Protein AF-A0A4Q5YCM5-F1 (afdb_monomer_lite)

Structure (mmCIF, N/CA/C/O backbone):
data_AF-A0A4Q5YCM5-F1
#
_entry.id   AF-A0A4Q5YCM5-F1
#
loop_
_atom_site.group_PDB
_atom_site.id
_atom_site.type_symbol
_atom_site.label_atom_id
_atom_site.label_alt_id
_atom_site.label_comp_id
_atom_site.label_asym_id
_atom_site.label_entity_id
_atom_site.label_seq_id
_atom_site.pdbx_PDB_ins_code
_atom_site.Cartn_x
_atom_site.Cartn_y
_atom_site.Cartn_z
_atom_site.occupancy
_atom_site.B_iso_or_equiv
_atom_site.auth_seq_id
_atom_site.auth_comp_id
_atom_site.auth_asym_id
_atom_site.auth_atom_id
_atom_site.pdbx_PDB_model_num
ATOM 1 N N . MET A 1 1 ? -23.511 7.209 14.014 1.00 58.34 1 MET A N 1
ATOM 2 C CA . MET A 1 1 ? -22.408 6.231 14.184 1.00 58.34 1 MET A CA 1
ATOM 3 C C . MET A 1 1 ? -21.127 7.040 14.381 1.00 58.34 1 MET A C 1
ATOM 5 O O . MET A 1 1 ? -20.974 8.017 13.663 1.00 58.34 1 MET A O 1
ATOM 9 N N . THR A 1 2 ? -20.280 6.754 15.375 1.00 83.75 2 THR A N 1
ATOM 10 C CA . THR A 1 2 ? -19.104 7.608 15.661 1.00 83.75 2 THR A CA 1
ATOM 11 C C . THR A 1 2 ? -18.030 7.469 14.567 1.00 83.75 2 THR A C 1
ATOM 13 O O . THR A 1 2 ? -17.896 6.371 14.018 1.00 83.75 2 THR A O 1
ATOM 16 N N . PRO A 1 3 ? -17.235 8.520 14.266 1.00 85.75 3 PRO A N 1
ATOM 17 C CA . PRO A 1 3 ? -16.145 8.454 13.280 1.00 85.75 3 PRO A CA 1
ATOM 18 C C . PRO A 1 3 ? -15.198 7.270 13.518 1.00 85.75 3 PRO A C 1
ATOM 20 O O . PRO A 1 3 ? -14.885 6.519 12.598 1.00 85.75 3 PRO A O 1
ATOM 23 N N . LYS A 1 4 ? -14.859 7.014 14.788 1.00 86.94 4 LYS A N 1
ATOM 24 C CA . LYS A 1 4 ? -14.053 5.866 15.226 1.00 86.94 4 LYS A CA 1
ATOM 25 C C . LYS A 1 4 ? -14.668 4.512 14.849 1.00 86.94 4 LYS A C 1
ATOM 27 O O . LYS A 1 4 ? -13.948 3.626 14.402 1.00 86.94 4 LYS A O 1
ATOM 32 N N . LYS A 1 5 ? -15.987 4.335 15.007 1.00 89.75 5 LYS A N 1
ATOM 33 C CA . LYS A 1 5 ? -16.675 3.076 14.667 1.00 89.75 5 LYS A CA 1
ATOM 34 C C . LYS A 1 5 ? -16.701 2.836 13.155 1.00 89.75 5 LYS A C 1
ATOM 36 O O . LYS A 1 5 ? -16.491 1.707 12.728 1.00 89.75 5 LYS A O 1
ATOM 41 N N . ILE A 1 6 ? -16.915 3.891 12.364 1.00 92.94 6 ILE A N 1
ATOM 42 C CA . ILE A 1 6 ? -16.885 3.820 10.894 1.00 92.94 6 ILE A CA 1
ATOM 43 C C . ILE A 1 6 ? -15.471 3.478 10.411 1.00 92.94 6 ILE A C 1
ATOM 45 O O . ILE A 1 6 ? -15.303 2.567 9.605 1.00 92.94 6 ILE A O 1
ATOM 49 N N . ALA A 1 7 ? -14.450 4.159 10.941 1.00 93.88 7 ALA A N 1
ATOM 50 C CA . ALA A 1 7 ? -13.058 3.869 10.615 1.00 93.88 7 ALA A CA 1
ATOM 51 C C . ALA A 1 7 ? -12.686 2.423 10.973 1.00 93.88 7 ALA A C 1
ATOM 53 O O . ALA A 1 7 ? -12.119 1.721 10.143 1.00 93.88 7 ALA A O 1
ATOM 54 N N . LEU A 1 8 ? -13.071 1.941 12.160 1.00 94.31 8 LEU A N 1
ATOM 55 C CA . LEU A 1 8 ? -12.803 0.563 12.576 1.00 94.31 8 LEU A CA 1
ATOM 56 C C . LEU A 1 8 ? -13.465 -0.464 11.645 1.00 94.31 8 LEU A C 1
ATOM 58 O O . LEU A 1 8 ? -12.825 -1.448 11.287 1.00 94.31 8 LEU A O 1
ATOM 62 N N . GLN A 1 9 ? -14.710 -0.223 11.221 1.00 96.44 9 GLN A N 1
ATOM 63 C CA . GLN A 1 9 ? -15.395 -1.087 10.257 1.00 96.44 9 GLN A CA 1
ATOM 64 C C . GLN A 1 9 ? -14.655 -1.129 8.911 1.00 96.44 9 GLN A C 1
ATOM 66 O O . GLN A 1 9 ? -14.426 -2.208 8.374 1.00 96.44 9 GLN A O 1
ATOM 71 N N . LEU A 1 10 ? -14.239 0.026 8.386 1.00 97.38 10 LEU A N 1
ATOM 72 C CA . LEU A 1 10 ? -13.498 0.100 7.124 1.00 97.38 10 LEU A CA 1
ATOM 73 C C . LEU A 1 10 ? -12.149 -0.627 7.196 1.00 97.38 10 LEU A C 1
ATOM 75 O O . LEU A 1 10 ? -11.758 -1.288 6.236 1.00 97.38 10 LEU A O 1
ATOM 79 N N . VAL A 1 11 ? -11.442 -0.527 8.325 1.00 97.00 11 VAL A N 1
ATOM 80 C CA . VAL A 1 11 ? -10.182 -1.256 8.528 1.00 97.00 11 VAL A CA 1
ATOM 81 C C . VAL A 1 11 ? -10.421 -2.764 8.617 1.00 97.00 11 VAL A C 1
ATOM 83 O O . VAL A 1 11 ? -9.678 -3.526 8.008 1.00 97.00 11 VAL A O 1
ATOM 86 N N . ASP A 1 12 ? -11.468 -3.204 9.317 1.00 96.75 12 ASP A N 1
ATOM 87 C CA . ASP A 1 12 ? -11.846 -4.622 9.401 1.00 96.75 12 ASP A CA 1
ATOM 88 C C . ASP A 1 12 ? -12.182 -5.203 8.015 1.00 96.75 12 ASP A C 1
ATOM 90 O O . ASP A 1 12 ? -11.702 -6.271 7.637 1.00 96.75 12 ASP A O 1
ATOM 94 N N . GLU A 1 13 ? -12.938 -4.460 7.205 1.00 97.50 13 GLU A N 1
ATOM 95 C CA . GLU A 1 13 ? -13.219 -4.819 5.813 1.00 97.50 13 GLU A CA 1
ATOM 96 C C . GLU A 1 13 ? -11.952 -4.822 4.943 1.00 97.50 13 GLU A C 1
ATOM 98 O O . GLU A 1 13 ? -11.801 -5.694 4.088 1.00 97.50 13 GLU A O 1
ATOM 103 N N . SER A 1 14 ? -11.021 -3.887 5.162 1.00 97.88 14 SER A N 1
ATOM 104 C CA . SER A 1 14 ? -9.719 -3.879 4.484 1.00 97.88 14 SER A CA 1
ATOM 105 C C . SER A 1 14 ? -8.901 -5.128 4.814 1.00 97.88 14 SER A C 1
ATOM 107 O O . SER A 1 14 ? -8.318 -5.726 3.914 1.00 97.88 14 SER A O 1
ATOM 109 N N . LEU A 1 15 ? -8.848 -5.538 6.084 1.00 97.81 15 LEU A N 1
ATOM 110 C CA . LEU A 1 15 ? -8.124 -6.741 6.507 1.00 97.81 15 LEU A CA 1
ATOM 111 C C . LEU A 1 15 ? -8.739 -8.004 5.89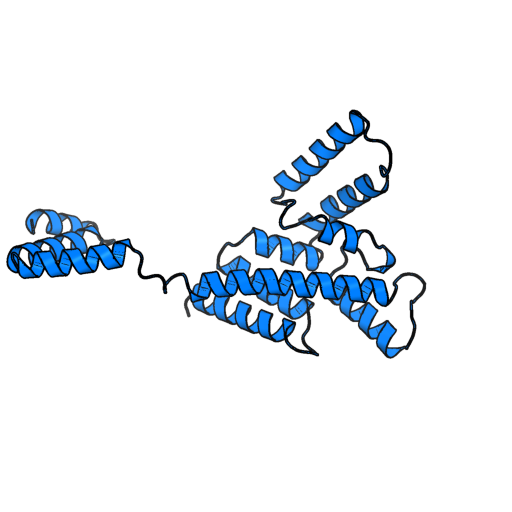5 1.00 97.81 15 LEU A C 1
ATOM 113 O O . LEU A 1 15 ? -8.008 -8.830 5.355 1.00 97.81 15 LEU A O 1
ATOM 117 N N . LYS A 1 16 ? -10.073 -8.104 5.860 1.00 97.44 16 LYS A N 1
ATOM 118 C CA . LYS A 1 16 ? -10.784 -9.221 5.211 1.00 97.44 16 LYS A CA 1
ATOM 119 C C . LYS A 1 16 ? -10.452 -9.363 3.726 1.00 97.44 16 LYS A C 1
ATOM 121 O O . LYS A 1 16 ? -10.278 -10.478 3.241 1.00 97.44 16 LYS A O 1
ATOM 126 N N . GLU A 1 17 ? -10.354 -8.251 3.002 1.00 96.50 17 GLU A N 1
ATOM 127 C CA . GLU A 1 17 ? -9.933 -8.253 1.593 1.00 96.50 17 GLU A CA 1
ATOM 128 C C . GLU A 1 17 ? -8.488 -8.750 1.445 1.00 96.50 17 GLU A C 1
ATOM 130 O O . GLU A 1 17 ? -8.193 -9.575 0.585 1.00 96.50 17 GLU A O 1
ATOM 135 N N . LEU A 1 18 ? -7.581 -8.307 2.317 1.00 96.38 18 LEU A N 1
ATOM 136 C CA . LEU A 1 18 ? -6.175 -8.716 2.269 1.00 96.38 18 LEU A CA 1
ATOM 137 C C . LEU A 1 18 ? -5.986 -10.189 2.665 1.00 96.38 18 LEU A C 1
ATOM 139 O O . LEU A 1 18 ? -5.136 -10.876 2.109 1.00 96.38 18 LEU A O 1
ATOM 143 N N . GLU A 1 19 ? -6.774 -10.712 3.593 1.00 95.00 19 GLU A N 1
ATOM 144 C CA . GLU A 1 19 ? -6.652 -12.099 4.062 1.00 95.00 19 GLU A CA 1
ATOM 145 C C . GLU A 1 19 ? -7.377 -13.096 3.149 1.00 95.00 19 GLU A C 1
ATOM 147 O O . GLU A 1 19 ? -7.061 -14.287 3.133 1.00 95.00 19 GLU A O 1
ATOM 152 N N . SER A 1 20 ? -8.309 -12.615 2.326 1.00 94.50 20 SER A N 1
ATOM 153 C CA . SER A 1 20 ? -9.003 -13.440 1.346 1.00 94.50 20 SER A CA 1
ATOM 154 C C . SER A 1 20 ? -8.085 -13.859 0.194 1.00 94.50 20 SER A C 1
ATOM 156 O O . SER A 1 20 ? -7.348 -13.059 -0.389 1.00 94.50 20 SER A O 1
ATOM 158 N N . ALA A 1 21 ? -8.195 -15.127 -0.214 1.00 87.94 21 ALA A N 1
ATOM 159 C CA . ALA A 1 21 ? -7.500 -15.661 -1.388 1.00 87.94 21 ALA A CA 1
ATOM 160 C C . ALA A 1 21 ? -7.944 -14.996 -2.706 1.00 87.94 21 ALA A C 1
ATOM 162 O O . ALA A 1 21 ? -7.197 -15.010 -3.681 1.00 87.94 21 ALA A O 1
ATOM 163 N N . LYS A 1 22 ? -9.159 -14.432 -2.739 1.00 88.44 22 LYS A N 1
ATOM 164 C CA . LYS A 1 22 ? -9.736 -13.730 -3.900 1.00 88.44 22 LYS A CA 1
ATOM 165 C C . LYS A 1 22 ? -10.004 -12.248 -3.627 1.00 88.44 22 LYS A C 1
ATOM 167 O O . LYS A 1 22 ? -10.684 -11.610 -4.425 1.00 88.44 22 LYS A O 1
ATOM 172 N N . GLY A 1 23 ? -9.564 -11.727 -2.484 1.00 91.44 23 GLY A N 1
ATOM 173 C CA . GLY A 1 23 ? -9.791 -10.327 -2.152 1.00 91.44 23 GLY A CA 1
ATOM 174 C C . GLY A 1 23 ? -8.896 -9.408 -2.975 1.00 91.44 23 GLY A C 1
ATOM 175 O O . GLY A 1 23 ? -7.827 -9.813 -3.439 1.00 91.44 23 GLY A O 1
ATOM 176 N N . SER A 1 24 ? -9.365 -8.181 -3.187 1.00 96.06 24 SER A N 1
ATOM 177 C CA . SER A 1 24 ? -8.675 -7.200 -4.027 1.00 96.06 24 SER A CA 1
ATOM 178 C C . SER A 1 24 ? -7.780 -6.296 -3.186 1.00 96.06 24 SER A C 1
ATOM 180 O O . SER A 1 24 ? -8.235 -5.659 -2.229 1.00 96.06 24 SER A O 1
ATOM 182 N N . THR A 1 25 ? -6.516 -6.176 -3.590 1.00 97.19 25 THR A N 1
ATOM 183 C CA . THR A 1 25 ? -5.549 -5.262 -2.971 1.00 97.19 25 THR A CA 1
ATOM 184 C C . THR A 1 25 ? -5.976 -3.813 -3.188 1.00 97.19 25 THR A C 1
ATOM 186 O O . THR A 1 25 ? -5.900 -3.010 -2.258 1.00 97.19 25 THR A O 1
ATOM 189 N N . LEU A 1 26 ? -6.503 -3.480 -4.374 1.00 98.12 26 LEU A N 1
ATOM 190 C CA . LEU A 1 26 ? -7.098 -2.169 -4.647 1.00 98.12 26 LEU A CA 1
ATOM 191 C C . LEU A 1 26 ? -8.223 -1.840 -3.656 1.00 98.12 26 LEU A C 1
ATOM 193 O O . LEU A 1 26 ? -8.205 -0.781 -3.026 1.00 98.12 26 LEU A O 1
ATOM 197 N N . SER A 1 27 ? -9.190 -2.750 -3.515 1.00 98.00 27 SER A N 1
ATOM 198 C CA . SER A 1 27 ? -10.344 -2.581 -2.623 1.00 98.00 27 SER A CA 1
ATOM 199 C C . SER A 1 27 ? -9.903 -2.361 -1.173 1.00 98.00 27 SER A C 1
ATOM 201 O O . SER A 1 27 ? -10.388 -1.444 -0.506 1.00 98.00 27 SER A O 1
ATOM 203 N N . ALA A 1 28 ? -8.940 -3.153 -0.697 1.00 98.31 28 ALA A N 1
ATOM 204 C CA . ALA A 1 28 ? -8.359 -2.993 0.630 1.00 98.31 28 ALA A CA 1
ATOM 205 C C . ALA A 1 28 ? -7.713 -1.612 0.820 1.00 98.31 28 ALA A C 1
ATOM 207 O O . ALA A 1 28 ? -8.054 -0.888 1.754 1.00 98.31 28 ALA A O 1
ATOM 208 N N . ILE A 1 29 ? -6.837 -1.200 -0.102 1.00 98.50 29 ILE A N 1
ATOM 209 C CA . ILE A 1 29 ? -6.120 0.081 -0.023 1.00 98.50 29 ILE A CA 1
ATOM 210 C C . ILE A 1 29 ? -7.091 1.269 -0.043 1.00 98.50 29 ILE A C 1
ATOM 212 O O . ILE A 1 29 ? -6.914 2.218 0.719 1.00 98.50 29 ILE A O 1
ATOM 216 N N . GLN A 1 30 ? -8.160 1.217 -0.844 1.00 98.50 30 GLN A N 1
ATOM 217 C CA . GLN A 1 30 ? -9.195 2.258 -0.851 1.00 98.50 30 GLN A CA 1
ATOM 218 C C . GLN A 1 30 ? -9.932 2.358 0.492 1.00 98.50 30 GLN A C 1
ATOM 220 O O . GLN A 1 30 ? -10.200 3.463 0.972 1.00 98.50 30 GLN A O 1
ATOM 225 N N . LYS A 1 31 ? -10.263 1.221 1.116 1.00 98.50 31 LYS A N 1
ATOM 226 C CA . LYS A 1 31 ? -10.907 1.196 2.438 1.00 98.50 31 LYS A CA 1
ATOM 227 C C . LYS A 1 31 ? -9.969 1.717 3.528 1.00 98.50 31 LYS A C 1
ATOM 229 O O . LYS A 1 31 ? -10.387 2.560 4.323 1.00 98.50 31 LYS A O 1
ATOM 234 N N . LEU A 1 32 ? -8.702 1.297 3.512 1.00 98.38 32 LEU A N 1
ATOM 235 C CA . LEU A 1 32 ? -7.667 1.795 4.420 1.00 98.38 32 LEU A CA 1
ATOM 236 C C . LEU A 1 32 ? -7.475 3.310 4.280 1.00 98.38 32 LEU A C 1
ATOM 238 O O . LEU A 1 32 ? -7.461 4.014 5.287 1.00 98.38 32 LEU A O 1
ATOM 242 N N . GLN A 1 33 ? -7.406 3.831 3.051 1.00 98.19 33 GLN A N 1
ATOM 243 C CA . GLN A 1 33 ? -7.274 5.268 2.799 1.00 98.19 33 GLN A CA 1
ATOM 244 C C . GLN A 1 33 ? -8.433 6.064 3.404 1.00 98.19 33 GLN A C 1
ATOM 246 O O . GLN A 1 33 ? -8.218 7.100 4.035 1.00 98.19 33 GLN A O 1
ATOM 251 N N . ARG A 1 34 ? -9.671 5.584 3.224 1.00 97.75 34 ARG A N 1
ATOM 252 C CA . ARG A 1 34 ? -10.866 6.219 3.797 1.00 97.75 34 ARG A CA 1
ATOM 253 C C . ARG A 1 34 ? -10.826 6.193 5.319 1.00 97.75 34 ARG A C 1
ATOM 255 O O . ARG A 1 34 ? -11.094 7.216 5.940 1.00 97.75 34 ARG A O 1
ATOM 262 N N . ALA A 1 35 ? -10.463 5.056 5.914 1.00 97.25 35 ALA A N 1
ATOM 263 C CA . ALA A 1 35 ? -10.334 4.938 7.360 1.00 97.25 35 ALA A CA 1
ATOM 264 C C . ALA A 1 35 ? -9.280 5.903 7.919 1.00 97.25 35 ALA A C 1
ATOM 266 O O . ALA A 1 35 ? -9.588 6.646 8.846 1.00 97.25 35 ALA A O 1
ATOM 267 N N . ALA A 1 36 ? -8.089 5.941 7.313 1.00 96.62 36 ALA A N 1
ATOM 268 C CA . ALA A 1 36 ? -7.005 6.855 7.668 1.00 96.62 36 ALA A CA 1
ATOM 269 C C . ALA A 1 36 ? -7.434 8.328 7.545 1.00 96.62 36 ALA A C 1
ATOM 271 O O . ALA A 1 36 ? -7.171 9.134 8.434 1.00 96.62 36 ALA A O 1
ATOM 272 N N . GLY A 1 37 ? -8.187 8.668 6.495 1.00 95.50 37 GLY A N 1
ATOM 273 C CA . GLY A 1 37 ? -8.746 10.007 6.312 1.00 95.50 37 GLY A CA 1
ATOM 274 C C . GLY A 1 37 ? -9.764 10.416 7.383 1.00 95.50 37 GLY A C 1
ATOM 275 O O . GLY A 1 37 ? -9.777 11.576 7.779 1.00 95.50 37 GLY A O 1
ATOM 276 N N . ILE A 1 38 ? -10.589 9.488 7.881 1.00 94.19 38 ILE A N 1
ATOM 277 C CA . ILE A 1 38 ? -11.593 9.773 8.927 1.00 94.19 38 ILE A CA 1
ATOM 278 C C . ILE A 1 38 ? -10.938 10.130 10.266 1.00 94.19 38 ILE A C 1
ATOM 280 O O . ILE A 1 38 ? -11.491 10.910 11.037 1.00 94.19 38 ILE A O 1
ATOM 284 N N . ILE A 1 39 ? -9.783 9.538 10.556 1.00 92.56 39 ILE A N 1
ATOM 285 C CA . ILE A 1 39 ? -9.105 9.654 11.855 1.00 92.56 39 ILE A CA 1
ATOM 286 C C . ILE A 1 39 ? -7.930 10.641 11.832 1.00 92.56 39 ILE A C 1
ATOM 288 O O . ILE A 1 39 ? -7.321 10.861 12.873 1.00 92.56 39 ILE A O 1
ATOM 292 N N . GLY A 1 40 ? -7.607 11.207 10.664 1.00 92.62 40 GLY A N 1
ATOM 293 C CA . GLY A 1 40 ? -6.496 12.146 10.493 1.00 92.62 40 GLY A CA 1
ATOM 294 C C . GLY A 1 40 ? -5.106 11.499 10.477 1.00 92.62 40 GLY A C 1
ATOM 295 O O . GLY A 1 40 ? -4.139 12.140 10.871 1.00 92.62 40 GLY A O 1
ATOM 296 N N . ASP A 1 41 ? -4.988 10.238 10.051 1.00 93.62 41 ASP A N 1
ATOM 297 C CA . ASP A 1 41 ? -3.692 9.564 9.890 1.00 93.62 41 ASP A CA 1
ATOM 298 C C . ASP A 1 41 ? -3.138 9.830 8.482 1.00 93.62 41 ASP A C 1
ATOM 300 O O . ASP A 1 41 ? -3.371 9.068 7.535 1.00 93.62 41 ASP A O 1
ATOM 304 N N . ASP A 1 42 ? -2.457 10.968 8.332 1.00 95.12 42 ASP A N 1
ATOM 305 C CA . ASP A 1 42 ? -1.971 11.431 7.030 1.00 95.12 42 ASP A CA 1
ATOM 306 C C . ASP A 1 42 ? -0.903 10.507 6.432 1.00 95.12 42 ASP A C 1
ATOM 308 O O . ASP A 1 42 ? -0.925 10.279 5.225 1.00 95.12 42 ASP A O 1
ATOM 312 N N . ASP A 1 43 ? -0.044 9.884 7.243 1.00 96.06 43 ASP A N 1
ATOM 313 C CA . ASP A 1 43 ? 0.967 8.937 6.755 1.00 96.06 43 ASP A CA 1
ATOM 314 C C . ASP A 1 43 ? 0.316 7.740 6.040 1.00 96.06 43 ASP A C 1
ATOM 316 O O . ASP A 1 43 ? 0.612 7.418 4.886 1.00 96.06 43 ASP A O 1
ATOM 320 N N . LYS A 1 44 ? -0.659 7.080 6.678 1.00 97.19 44 LYS A N 1
ATOM 321 C CA . LYS A 1 44 ? -1.349 5.941 6.043 1.00 97.19 44 LYS A CA 1
ATOM 322 C C . LYS A 1 44 ? -2.146 6.380 4.821 1.00 97.19 44 LYS A C 1
ATOM 324 O O . LYS A 1 44 ? -2.199 5.657 3.821 1.00 97.19 44 LYS A O 1
ATOM 329 N N . LYS A 1 45 ? -2.751 7.568 4.878 1.00 97.81 45 LYS A N 1
ATOM 330 C CA . LYS A 1 45 ? -3.516 8.145 3.770 1.00 97.81 45 LYS A CA 1
ATOM 331 C C . LYS A 1 45 ? -2.630 8.439 2.556 1.00 97.81 45 LYS A C 1
ATOM 333 O O . LYS A 1 45 ? -3.025 8.093 1.439 1.00 97.81 45 LYS A O 1
ATOM 338 N N . ILE A 1 46 ? -1.455 9.034 2.763 1.00 98.19 46 ILE A N 1
ATOM 339 C CA . ILE A 1 46 ? -0.476 9.342 1.713 1.00 98.19 46 ILE A CA 1
ATOM 340 C C . ILE A 1 46 ? 0.073 8.048 1.116 1.00 98.19 46 ILE A C 1
ATOM 342 O O . ILE A 1 46 ? 0.083 7.910 -0.108 1.00 98.19 46 ILE A O 1
ATOM 346 N N . TRP A 1 47 ? 0.449 7.064 1.943 1.00 98.31 47 TRP A N 1
ATOM 347 C CA . TRP A 1 47 ? 0.900 5.766 1.434 1.00 98.31 47 TRP A CA 1
ATOM 348 C C . TRP A 1 47 ? -0.146 5.122 0.514 1.00 98.31 47 TRP A C 1
ATOM 350 O O . TRP A 1 47 ? 0.175 4.696 -0.597 1.00 98.31 47 TRP A O 1
ATOM 360 N N . CYS A 1 48 ? -1.420 5.125 0.918 1.00 98.44 48 CYS A N 1
ATOM 361 C CA . CYS A 1 48 ? -2.493 4.613 0.067 1.00 98.44 48 CYS A CA 1
ATOM 362 C C . CYS A 1 48 ? -2.644 5.429 -1.228 1.00 98.44 48 CYS A C 1
ATOM 364 O O . CYS A 1 48 ? -2.818 4.849 -2.298 1.00 98.44 48 CYS A O 1
ATOM 366 N N . ALA A 1 49 ? -2.539 6.760 -1.159 1.00 98.25 49 ALA A N 1
ATOM 367 C CA . ALA A 1 49 ? -2.613 7.631 -2.334 1.00 98.25 49 ALA A CA 1
ATOM 368 C C . ALA A 1 49 ? -1.500 7.328 -3.355 1.00 98.25 49 ALA A C 1
ATOM 370 O O . ALA A 1 49 ? -1.755 7.317 -4.561 1.00 98.25 49 ALA A O 1
ATOM 371 N N . ILE A 1 50 ? -0.289 6.998 -2.890 1.00 98.19 50 ILE A N 1
ATOM 372 C CA . ILE A 1 50 ? 0.824 6.561 -3.748 1.00 98.19 50 ILE A CA 1
ATOM 373 C C . ILE A 1 50 ? 0.453 5.287 -4.513 1.00 98.19 50 ILE A C 1
ATOM 375 O O . ILE A 1 50 ? 0.617 5.244 -5.735 1.00 98.19 50 ILE A O 1
ATOM 379 N N . GLN A 1 51 ? -0.090 4.272 -3.831 1.00 98.31 51 GLN A N 1
ATOM 380 C CA . GLN A 1 51 ? -0.496 3.012 -4.474 1.00 98.31 51 GLN A CA 1
ATOM 381 C C . GLN A 1 51 ? -1.683 3.186 -5.434 1.00 98.31 51 GLN A C 1
ATOM 383 O O . GLN A 1 51 ? -1.846 2.418 -6.383 1.00 98.31 51 GLN A O 1
ATOM 388 N N . LEU A 1 52 ? -2.493 4.226 -5.228 1.00 98.19 52 LEU A N 1
ATOM 389 C CA . LEU A 1 52 ? -3.590 4.614 -6.115 1.00 98.19 52 LEU A CA 1
ATOM 390 C C . LEU A 1 52 ? -3.147 5.537 -7.266 1.00 98.19 52 LEU A C 1
ATOM 392 O O . LEU A 1 52 ? -3.981 5.940 -8.077 1.00 98.19 52 LEU A O 1
ATOM 396 N N . ASN A 1 53 ? -1.843 5.801 -7.392 1.00 97.69 53 ASN A N 1
ATOM 397 C CA . ASN A 1 53 ? -1.231 6.656 -8.408 1.00 97.69 53 ASN A CA 1
ATOM 398 C C . ASN A 1 53 ? -1.699 8.120 -8.362 1.00 97.69 53 ASN A C 1
ATOM 400 O O . ASN A 1 53 ? -1.919 8.743 -9.401 1.00 97.69 53 ASN A O 1
ATOM 404 N N . ASP A 1 54 ? -1.808 8.690 -7.162 1.00 98.00 54 ASP A N 1
ATOM 405 C CA . ASP A 1 54 ? -2.003 10.130 -7.009 1.00 98.00 54 ASP A CA 1
ATOM 406 C C . ASP A 1 54 ? -0.774 10.894 -7.554 1.00 98.00 54 ASP A C 1
ATOM 408 O O . ASP A 1 54 ? 0.336 10.751 -7.019 1.00 98.00 54 ASP A O 1
ATOM 412 N N . PRO A 1 55 ? -0.936 11.719 -8.610 1.00 96.75 55 PRO A N 1
ATOM 413 C CA . PRO A 1 55 ? 0.171 12.429 -9.238 1.00 96.75 55 PRO A CA 1
ATOM 414 C C . PRO A 1 55 ? 0.907 13.399 -8.315 1.00 96.75 55 PRO A C 1
ATOM 416 O O . PRO A 1 55 ? 2.062 13.718 -8.617 1.00 96.75 55 PRO A O 1
ATOM 419 N N . LEU A 1 56 ? 0.268 13.870 -7.237 1.00 96.81 56 LEU A N 1
ATOM 420 C CA . LEU A 1 56 ? 0.895 14.737 -6.240 1.00 96.81 56 LEU A CA 1
ATOM 421 C C . LEU A 1 56 ? 2.126 14.060 -5.629 1.00 96.81 56 LEU A C 1
ATOM 423 O O . LEU A 1 56 ? 3.174 14.689 -5.492 1.00 96.81 56 LEU A O 1
ATOM 427 N N . TYR A 1 57 ? 2.026 12.760 -5.350 1.00 97.50 57 TYR A N 1
ATOM 428 C CA . TYR A 1 57 ? 3.094 11.982 -4.729 1.00 97.50 57 TYR A CA 1
ATOM 429 C C . TYR A 1 57 ? 3.893 11.174 -5.757 1.00 97.50 57 TYR A C 1
ATOM 431 O O . TYR A 1 57 ? 5.125 11.126 -5.698 1.00 97.50 57 TYR A O 1
ATOM 439 N N . THR A 1 58 ? 3.237 10.568 -6.754 1.00 96.94 58 THR A N 1
ATOM 440 C CA . THR A 1 58 ? 3.931 9.659 -7.679 1.00 96.94 58 THR A CA 1
ATOM 441 C C . THR A 1 58 ? 4.843 10.371 -8.668 1.00 96.94 58 THR A C 1
ATOM 443 O O . THR A 1 58 ? 5.862 9.798 -9.056 1.00 96.94 58 THR A O 1
ATOM 446 N N . LYS A 1 59 ? 4.555 11.615 -9.083 1.00 96.06 59 LYS A N 1
ATOM 447 C CA . LYS A 1 59 ? 5.452 12.359 -9.990 1.00 96.06 59 LYS A CA 1
ATOM 448 C C . LYS A 1 59 ? 6.810 12.657 -9.327 1.00 96.06 59 LYS A C 1
ATOM 450 O O . LYS A 1 59 ? 7.830 12.292 -9.927 1.00 96.06 59 LYS A O 1
ATOM 455 N N . PRO A 1 60 ? 6.871 13.248 -8.115 1.00 96.38 60 PRO A N 1
ATOM 456 C CA . PRO A 1 60 ? 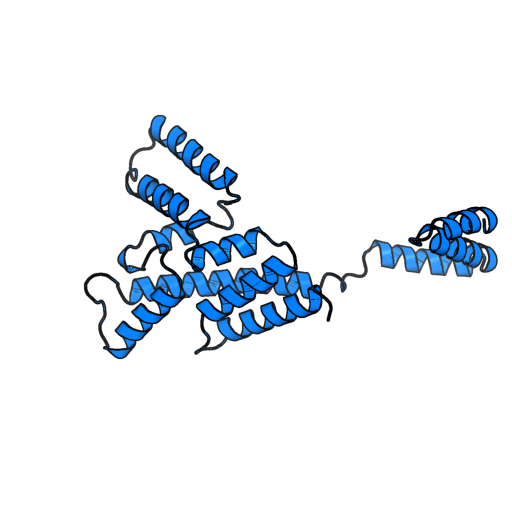8.126 13.413 -7.379 1.00 96.38 60 PRO A CA 1
ATOM 457 C C . PRO A 1 60 ? 8.858 12.094 -7.128 1.00 96.38 60 PRO A C 1
ATOM 459 O O . PRO A 1 60 ? 10.062 12.015 -7.375 1.00 96.38 60 PRO A O 1
ATOM 462 N N . LEU A 1 61 ? 8.140 11.040 -6.730 1.00 96.75 61 LEU A N 1
ATOM 463 C CA . LEU A 1 61 ? 8.729 9.724 -6.466 1.00 96.75 61 LEU A CA 1
ATOM 464 C C . LEU A 1 61 ? 9.313 9.067 -7.723 1.00 96.75 61 LEU A C 1
ATOM 466 O O . LEU A 1 61 ? 10.418 8.531 -7.677 1.00 96.75 61 LEU A O 1
ATOM 470 N N . LYS A 1 62 ? 8.640 9.166 -8.877 1.00 95.62 62 LYS A N 1
ATOM 471 C CA . LYS A 1 62 ? 9.181 8.714 -10.173 1.00 95.62 62 LYS A CA 1
ATOM 472 C C . LYS A 1 62 ? 10.459 9.469 -10.536 1.00 95.62 62 LYS A C 1
ATOM 474 O O . LYS A 1 62 ? 11.404 8.863 -11.035 1.00 95.62 62 LYS A O 1
ATOM 479 N N . ARG A 1 63 ? 10.504 10.786 -10.302 1.00 94.56 63 ARG A N 1
ATOM 480 C CA . ARG A 1 6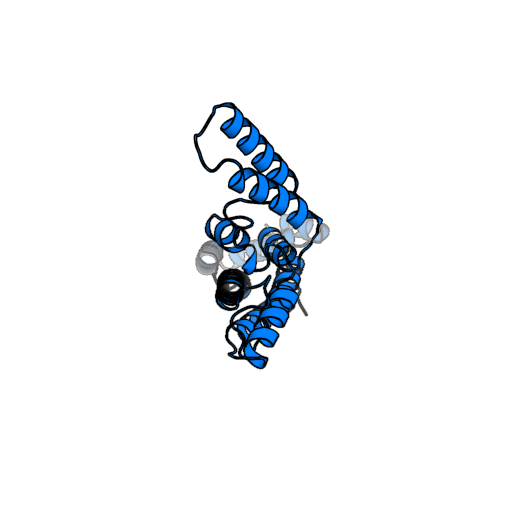3 ? 11.707 11.598 -10.549 1.00 94.56 63 ARG A CA 1
ATOM 481 C C . ARG A 1 63 ? 12.849 11.184 -9.624 1.00 94.56 63 ARG A C 1
ATOM 483 O O . ARG A 1 63 ? 13.972 11.035 -10.095 1.00 94.56 63 ARG A O 1
ATOM 490 N N . PHE A 1 64 ? 12.550 10.969 -8.347 1.00 94.94 64 PHE A N 1
ATOM 491 C CA . PHE A 1 64 ? 13.517 10.517 -7.355 1.00 94.94 64 PHE A CA 1
ATOM 492 C C . PHE A 1 64 ? 14.087 9.138 -7.699 1.00 94.94 64 PHE A C 1
ATOM 494 O O . PHE A 1 64 ? 15.299 8.971 -7.763 1.00 94.94 64 PHE A O 1
ATOM 501 N N . LEU A 1 65 ? 13.226 8.177 -8.031 1.00 93.88 65 LEU A N 1
ATOM 502 C CA . LEU A 1 65 ? 13.644 6.839 -8.438 1.00 93.88 65 LEU A CA 1
ATOM 503 C C . LEU A 1 65 ? 14.526 6.871 -9.695 1.00 93.88 65 LEU A C 1
ATOM 505 O O . LEU A 1 65 ? 15.571 6.232 -9.730 1.00 93.88 65 LEU A O 1
ATOM 509 N N . LYS A 1 66 ? 14.163 7.675 -10.703 1.00 92.69 66 LYS A N 1
ATOM 510 C CA . LYS A 1 66 ? 15.000 7.882 -11.898 1.00 92.69 66 LYS A CA 1
ATOM 511 C C . LYS A 1 66 ? 16.367 8.477 -11.565 1.00 92.69 66 LYS A C 1
ATOM 513 O O . LYS A 1 66 ? 17.347 8.109 -12.203 1.00 92.69 66 LYS A O 1
ATOM 518 N N . PHE A 1 67 ? 16.437 9.403 -10.609 1.00 91.81 67 PHE A N 1
ATOM 519 C CA . PHE A 1 67 ? 17.707 9.954 -10.135 1.00 91.81 67 PHE A CA 1
ATOM 520 C C . PHE A 1 67 ? 18.580 8.864 -9.496 1.00 91.81 67 PHE A C 1
ATOM 522 O O . PHE A 1 67 ? 19.753 8.760 -9.851 1.00 91.81 67 PHE A O 1
ATOM 529 N N . LEU A 1 68 ? 17.997 8.021 -8.635 1.00 89.94 68 LEU A N 1
ATOM 530 C CA . LEU A 1 68 ? 18.704 6.915 -7.980 1.00 89.94 68 LEU A CA 1
ATOM 531 C C . LEU A 1 68 ? 19.229 5.883 -8.986 1.00 89.94 68 LEU A C 1
ATOM 533 O O . LEU A 1 68 ? 20.386 5.489 -8.904 1.00 89.94 68 LEU A O 1
ATOM 537 N N . LEU A 1 69 ? 18.411 5.491 -9.967 1.00 88.06 69 LEU A N 1
ATOM 538 C CA . LEU A 1 69 ? 18.802 4.509 -10.986 1.00 88.06 69 LEU A CA 1
ATOM 539 C C . LEU A 1 69 ? 19.930 5.007 -11.903 1.00 88.06 69 LEU A C 1
ATOM 541 O O . LEU A 1 69 ? 20.719 4.206 -12.391 1.00 88.06 69 LEU A O 1
ATOM 545 N N . LYS A 1 70 ? 20.024 6.321 -12.137 1.00 86.00 70 LYS A N 1
ATOM 546 C CA . LYS A 1 70 ? 21.066 6.920 -12.986 1.00 86.00 70 LYS A CA 1
ATOM 547 C C . LYS A 1 70 ? 22.441 7.018 -12.318 1.00 86.00 70 LYS A C 1
ATOM 549 O O . LYS A 1 70 ? 23.426 7.148 -13.033 1.00 86.00 70 LYS A O 1
ATOM 554 N N . HIS A 1 71 ? 22.513 6.970 -10.989 1.00 78.25 71 HIS A N 1
ATOM 555 C CA . HIS A 1 71 ? 23.735 7.230 -10.217 1.00 78.25 71 HIS A CA 1
ATOM 556 C C . HIS A 1 71 ? 24.157 6.015 -9.375 1.00 78.25 71 HIS A C 1
ATOM 558 O O . HIS A 1 71 ? 24.487 6.147 -8.198 1.00 78.25 71 HIS A O 1
ATOM 564 N N . ALA A 1 72 ? 24.126 4.817 -9.968 1.00 65.56 72 ALA A N 1
ATOM 565 C CA . ALA A 1 72 ? 24.442 3.567 -9.271 1.00 65.56 72 ALA A CA 1
ATOM 566 C C . ALA A 1 72 ? 25.924 3.437 -8.825 1.00 65.56 72 ALA A C 1
ATOM 568 O O . ALA A 1 72 ? 26.205 2.631 -7.943 1.00 65.56 72 ALA A O 1
ATOM 569 N N . GLU A 1 73 ? 26.850 4.251 -9.357 1.00 64.88 73 GLU A N 1
ATOM 570 C CA . GLU A 1 73 ? 28.277 4.344 -8.972 1.00 64.88 73 GLU A CA 1
ATOM 571 C C . GLU A 1 73 ? 28.845 5.758 -9.272 1.00 64.88 73 GLU A C 1
ATOM 573 O O . GLU A 1 73 ? 28.331 6.414 -10.180 1.00 64.88 73 GLU A O 1
ATOM 578 N N . PRO A 1 74 ? 29.970 6.210 -8.667 1.00 57.97 74 PRO A N 1
ATOM 579 C CA . PRO A 1 74 ? 30.305 6.297 -7.247 1.00 57.97 74 PRO A CA 1
ATOM 580 C C . PRO A 1 74 ? 29.786 7.609 -6.607 1.00 57.97 74 PRO A C 1
ATOM 582 O O . PRO A 1 74 ? 29.468 8.590 -7.275 1.00 57.97 74 PRO A O 1
ATOM 585 N N . ILE A 1 75 ? 29.724 7.630 -5.272 1.00 66.12 75 ILE A N 1
ATOM 586 C CA . ILE A 1 75 ? 29.156 8.709 -4.445 1.00 66.12 75 ILE A CA 1
ATOM 587 C C . ILE A 1 75 ? 30.030 9.978 -4.513 1.00 66.12 75 ILE A C 1
ATOM 589 O O . ILE A 1 75 ? 30.899 10.193 -3.665 1.00 66.12 75 ILE A O 1
ATOM 593 N N . THR A 1 76 ? 29.790 10.839 -5.499 1.00 75.38 76 THR A N 1
ATOM 594 C CA . THR A 1 76 ? 30.382 12.183 -5.558 1.00 75.38 76 THR A CA 1
ATOM 595 C C . THR A 1 76 ? 29.742 13.115 -4.524 1.00 75.38 76 THR A C 1
ATOM 597 O O . THR A 1 76 ? 28.657 12.857 -3.988 1.00 75.38 76 THR A O 1
ATOM 600 N N . THR A 1 77 ? 30.416 14.220 -4.211 1.00 75.19 77 THR A N 1
ATOM 601 C CA . THR A 1 77 ? 29.865 15.283 -3.356 1.00 75.19 77 THR A CA 1
ATOM 602 C C . THR A 1 77 ? 28.580 15.855 -3.962 1.00 75.19 77 THR A C 1
ATOM 604 O O . THR A 1 77 ? 27.586 15.996 -3.249 1.00 75.19 77 THR A O 1
ATOM 607 N N . ASP A 1 78 ? 28.564 16.046 -5.284 1.00 80.19 78 ASP A N 1
ATOM 608 C CA . ASP A 1 78 ? 27.413 16.530 -6.054 1.00 80.19 78 ASP A CA 1
ATOM 609 C C . ASP A 1 78 ? 26.204 15.594 -5.921 1.00 80.19 78 ASP A C 1
ATOM 611 O O . ASP A 1 78 ? 25.089 16.044 -5.655 1.00 80.19 78 ASP A O 1
ATOM 615 N N . PHE A 1 79 ? 26.426 14.275 -5.979 1.00 84.38 79 PHE A N 1
ATOM 616 C CA . PHE A 1 79 ? 25.367 13.289 -5.758 1.00 84.38 79 PHE A CA 1
ATOM 617 C C . PHE A 1 79 ? 24.739 13.424 -4.365 1.00 84.38 79 PHE A C 1
ATOM 619 O O . PHE A 1 79 ? 23.514 13.385 -4.224 1.00 84.38 79 PHE A O 1
ATOM 626 N N . LYS A 1 80 ? 25.553 13.610 -3.315 1.00 84.75 80 LYS A N 1
ATOM 627 C CA . LYS A 1 80 ? 25.040 13.780 -1.944 1.00 84.75 80 LYS A CA 1
ATOM 628 C C . LYS A 1 80 ? 24.200 15.051 -1.807 1.00 84.75 80 LYS A C 1
ATOM 630 O O . LYS A 1 80 ? 23.214 15.045 -1.067 1.00 84.75 80 LYS A O 1
ATOM 635 N N . GLU A 1 81 ? 24.578 16.132 -2.483 1.00 86.75 81 GLU A N 1
ATOM 636 C CA . GLU A 1 81 ? 23.808 17.376 -2.476 1.00 86.75 81 GLU A CA 1
ATOM 637 C C . GLU A 1 81 ? 22.482 17.239 -3.224 1.00 86.75 81 GLU A C 1
ATOM 639 O O . GLU A 1 81 ? 21.437 17.623 -2.689 1.00 86.75 81 GLU A O 1
ATOM 644 N N . GLU A 1 82 ? 22.485 16.640 -4.414 1.00 87.81 82 GLU A N 1
ATOM 645 C CA . GLU A 1 82 ? 21.255 16.390 -5.170 1.00 87.81 82 GLU A CA 1
ATOM 646 C C . GLU A 1 82 ? 20.316 15.425 -4.442 1.00 87.81 82 GLU A C 1
ATOM 648 O O . GLU A 1 82 ? 19.108 15.671 -4.375 1.00 87.81 82 GLU A O 1
ATOM 653 N N . LEU A 1 83 ? 20.857 14.386 -3.799 1.00 89.56 83 LEU A N 1
ATOM 654 C CA . LEU A 1 83 ? 20.088 13.470 -2.960 1.00 89.56 83 LEU A CA 1
ATOM 655 C C . LEU A 1 83 ? 19.379 14.220 -1.824 1.00 89.56 83 LEU A C 1
ATOM 657 O O . LEU A 1 83 ? 18.188 14.003 -1.588 1.00 89.56 83 LEU A O 1
ATOM 661 N N . LYS A 1 84 ? 20.081 15.133 -1.137 1.00 90.81 84 LYS A N 1
ATOM 662 C CA . LYS A 1 84 ? 19.486 15.980 -0.089 1.00 90.81 84 LYS A CA 1
ATOM 663 C C . LYS A 1 84 ? 18.384 16.878 -0.646 1.00 90.81 84 LYS A C 1
ATOM 665 O O . LYS A 1 84 ? 17.336 16.992 -0.014 1.00 90.81 84 LYS A O 1
ATOM 670 N N . ARG A 1 85 ? 18.585 17.485 -1.821 1.00 91.75 85 ARG A N 1
ATOM 671 C CA . ARG A 1 85 ? 17.563 18.316 -2.484 1.00 91.75 85 ARG A CA 1
ATOM 672 C C . ARG A 1 85 ? 16.313 17.502 -2.804 1.00 91.75 85 ARG A C 1
ATOM 674 O O . ARG A 1 85 ? 15.212 17.937 -2.485 1.00 91.75 85 ARG A O 1
ATOM 681 N N . HIS A 1 86 ? 16.478 16.305 -3.361 1.00 92.06 86 HIS A N 1
ATOM 682 C CA . HIS A 1 86 ? 15.364 15.401 -3.624 1.00 92.06 86 HIS A CA 1
ATOM 683 C C . HIS A 1 86 ? 14.617 15.015 -2.345 1.00 92.06 86 HIS A C 1
ATOM 685 O O . HIS A 1 86 ? 13.399 15.162 -2.302 1.00 92.06 86 HIS A O 1
ATOM 691 N N . LYS A 1 87 ? 15.324 14.589 -1.290 1.00 93.06 87 LYS A N 1
ATOM 692 C CA . LYS A 1 87 ? 14.698 14.250 -0.001 1.00 93.06 87 LYS A CA 1
ATOM 693 C C . LYS A 1 87 ? 13.956 15.442 0.613 1.00 93.06 87 LYS A C 1
ATOM 695 O O . LYS A 1 87 ? 12.861 15.259 1.131 1.00 93.06 87 LYS A O 1
ATOM 700 N N . LYS A 1 88 ? 14.500 16.660 0.501 1.00 94.25 88 LYS A N 1
ATOM 701 C CA . LYS A 1 88 ? 13.833 17.883 0.971 1.00 94.25 88 LYS A CA 1
ATOM 702 C C . LYS A 1 88 ? 12.517 18.138 0.229 1.00 94.25 88 LYS A C 1
ATOM 704 O O . LYS A 1 88 ? 11.499 18.331 0.879 1.00 94.25 88 LYS A O 1
ATOM 709 N N . LEU A 1 89 ? 12.523 18.065 -1.105 1.00 94.00 89 LEU A N 1
ATOM 710 C CA . LEU A 1 89 ? 11.316 18.246 -1.925 1.00 94.00 89 LEU A CA 1
ATOM 711 C C . LEU A 1 89 ? 10.234 17.202 -1.614 1.00 94.00 89 LEU A C 1
ATOM 713 O O . LEU A 1 89 ? 9.050 17.518 -1.637 1.00 94.00 89 LEU A O 1
ATOM 717 N N . LEU A 1 90 ? 10.631 15.957 -1.330 1.00 95.69 90 LEU A N 1
ATOM 718 C CA . LEU A 1 90 ? 9.699 14.913 -0.898 1.00 95.69 90 LEU A CA 1
ATOM 719 C C . LEU A 1 90 ? 9.127 15.226 0.498 1.00 95.69 90 LEU A C 1
ATOM 721 O O . LEU A 1 90 ? 7.922 15.107 0.703 1.00 95.69 90 LEU A O 1
ATOM 725 N N . GLY A 1 91 ? 9.960 15.690 1.432 1.00 95.06 91 GLY A N 1
ATOM 726 C CA . GLY A 1 91 ? 9.518 16.102 2.767 1.00 95.06 91 GLY A CA 1
ATOM 727 C C . GLY A 1 91 ? 8.544 17.287 2.757 1.00 95.06 91 GLY A C 1
ATOM 728 O O . GLY A 1 91 ? 7.589 17.292 3.527 1.00 95.06 91 GLY A O 1
ATOM 729 N N . GLU A 1 92 ? 8.723 18.253 1.850 1.00 95.25 92 GLU A N 1
ATOM 730 C CA . GLU A 1 92 ? 7.831 19.419 1.694 1.00 95.25 92 GLU A CA 1
ATOM 731 C C . GLU A 1 92 ? 6.389 19.039 1.314 1.00 95.25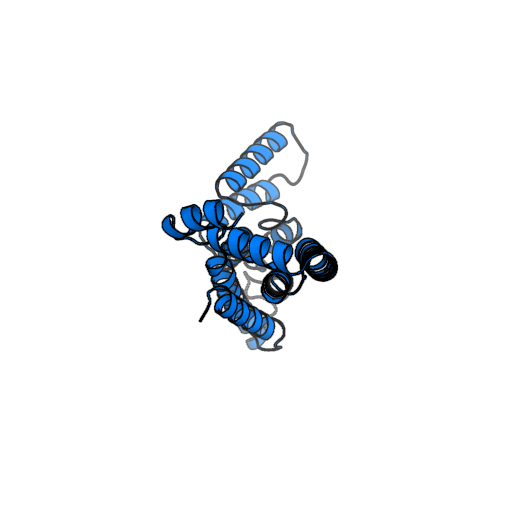 92 GLU A C 1
ATOM 733 O O . GLU A 1 92 ? 5.459 19.780 1.622 1.00 95.25 92 GLU A O 1
ATOM 738 N N . ILE A 1 93 ? 6.189 17.872 0.693 1.00 95.06 93 ILE A N 1
ATOM 739 C CA . ILE A 1 93 ? 4.863 17.332 0.351 1.00 95.06 93 ILE A CA 1
ATOM 740 C C . ILE A 1 93 ? 4.387 16.243 1.326 1.00 95.06 93 ILE A C 1
ATOM 742 O O . ILE A 1 93 ? 3.444 15.516 1.022 1.00 95.06 93 ILE A O 1
ATOM 746 N N . GLY A 1 94 ? 5.035 16.111 2.487 1.00 94.25 94 GLY A N 1
ATOM 747 C CA . GLY A 1 94 ? 4.652 15.164 3.539 1.00 94.25 94 GLY A CA 1
ATOM 748 C C . GLY A 1 94 ? 5.139 13.729 3.321 1.00 94.25 94 GLY A C 1
ATOM 749 O O . GLY A 1 94 ? 4.668 12.812 3.991 1.00 94.25 94 GLY A O 1
ATOM 750 N N . LEU A 1 95 ? 6.073 13.487 2.393 1.00 95.31 95 LEU A N 1
ATOM 751 C CA . LEU A 1 95 ? 6.629 12.148 2.199 1.00 95.31 95 LEU A CA 1
ATOM 752 C C . LEU A 1 95 ? 7.733 11.847 3.218 1.00 95.31 95 LEU A C 1
ATOM 754 O O . LEU A 1 95 ? 8.574 12.687 3.525 1.00 95.31 95 LEU A O 1
ATOM 758 N N . SER A 1 96 ? 7.768 10.597 3.679 1.00 93.56 96 SER A N 1
ATOM 759 C CA . SER A 1 96 ? 8.695 10.103 4.692 1.00 93.56 96 SER A CA 1
ATOM 760 C C . SER A 1 96 ? 9.366 8.838 4.176 1.00 93.56 96 SER A C 1
ATOM 762 O O . SER A 1 96 ? 8.702 7.949 3.645 1.00 93.56 96 SER A O 1
ATOM 764 N N . GLU A 1 97 ? 10.683 8.743 4.334 1.00 91.81 97 GLU A N 1
ATOM 765 C CA . GLU A 1 97 ? 11.479 7.613 3.839 1.00 91.81 97 GLU A CA 1
ATOM 766 C C . GLU A 1 97 ? 11.111 6.292 4.519 1.00 91.81 97 GLU A C 1
ATOM 768 O O . GLU A 1 97 ? 11.134 5.244 3.882 1.00 91.81 97 GLU A O 1
ATOM 773 N N . SER A 1 98 ? 10.730 6.325 5.796 1.00 90.06 98 SER A N 1
ATOM 774 C CA . SER A 1 98 ? 10.402 5.114 6.556 1.00 90.06 98 SER A CA 1
ATOM 775 C C . SER A 1 98 ? 9.050 4.506 6.176 1.00 90.06 98 SER A C 1
ATOM 777 O O . SER A 1 98 ? 8.850 3.307 6.367 1.00 90.06 98 SER A O 1
ATOM 779 N N . ILE A 1 99 ? 8.133 5.313 5.634 1.00 90.12 99 ILE A N 1
ATOM 780 C CA . ILE A 1 99 ? 6.743 4.911 5.378 1.00 90.12 99 ILE A CA 1
ATOM 781 C C . ILE A 1 99 ? 6.436 4.914 3.880 1.00 90.12 99 ILE A C 1
ATOM 783 O O . ILE A 1 99 ? 5.928 3.927 3.358 1.00 90.12 99 ILE A O 1
ATOM 787 N N . HIS A 1 100 ? 6.747 6.010 3.187 1.00 95.81 100 HIS A N 1
ATOM 788 C CA . HIS A 1 100 ? 6.242 6.308 1.846 1.00 95.81 100 HIS A CA 1
ATOM 789 C C . HIS A 1 100 ? 7.158 5.844 0.710 1.00 95.81 100 HIS A C 1
ATOM 791 O O . HIS A 1 100 ? 6.678 5.587 -0.389 1.00 95.81 100 HIS A O 1
ATOM 797 N N . TYR A 1 101 ? 8.468 5.768 0.950 1.00 95.00 101 TYR A N 1
ATOM 798 C CA . TYR A 1 101 ? 9.451 5.372 -0.064 1.00 95.00 101 TYR A CA 1
ATOM 799 C C . TYR A 1 101 ? 10.625 4.608 0.553 1.00 95.00 101 TYR A C 1
ATOM 801 O O . TYR A 1 101 ? 11.794 4.918 0.327 1.00 95.00 101 TYR A O 1
ATOM 809 N N . SER A 1 102 ? 10.308 3.588 1.349 1.00 94.31 102 SER A N 1
ATOM 810 C CA . SER A 1 102 ? 11.328 2.729 1.947 1.00 94.31 102 SER A CA 1
ATOM 811 C C . SER A 1 102 ? 12.189 2.053 0.878 1.00 94.31 102 SER A C 1
ATOM 813 O O . SER A 1 102 ? 11.824 1.970 -0.296 1.00 94.31 102 SER A O 1
ATOM 815 N N . HIS A 1 103 ? 13.340 1.520 1.282 1.00 92.38 103 HIS A N 1
ATOM 816 C CA . HIS A 1 103 ? 14.191 0.772 0.358 1.00 92.38 103 HIS A CA 1
ATOM 817 C C . HIS A 1 103 ? 13.445 -0.400 -0.311 1.00 92.38 103 HIS A C 1
ATOM 819 O O . HIS A 1 103 ? 13.643 -0.645 -1.500 1.00 92.38 103 HIS A O 1
ATOM 825 N N . GLU 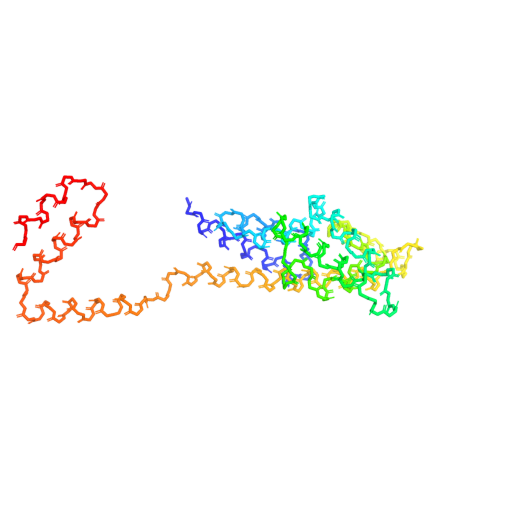A 1 104 ? 12.552 -1.080 0.420 1.00 93.12 104 GLU A N 1
ATOM 826 C CA . GLU A 1 104 ? 11.705 -2.157 -0.116 1.00 93.12 104 GLU A CA 1
ATOM 827 C C . GLU A 1 104 ? 10.731 -1.618 -1.182 1.00 93.12 104 GLU A C 1
ATOM 829 O O . GLU A 1 104 ? 10.691 -2.165 -2.283 1.00 93.12 104 GLU A O 1
ATOM 834 N N . GLU A 1 105 ? 10.031 -0.504 -0.906 1.00 94.56 105 GLU A N 1
ATOM 835 C CA . GLU A 1 105 ? 9.152 0.176 -1.878 1.00 94.56 105 GLU A CA 1
ATOM 836 C C . GLU A 1 105 ? 9.944 0.529 -3.143 1.00 94.56 105 GLU A C 1
ATOM 838 O O . GLU A 1 105 ? 9.585 0.125 -4.246 1.00 94.56 105 GLU A O 1
ATOM 843 N N . LEU A 1 106 ? 11.062 1.243 -2.995 1.00 94.62 106 LEU A N 1
ATOM 844 C CA . LEU A 1 106 ? 11.871 1.696 -4.125 1.00 94.62 106 LEU A CA 1
ATOM 845 C C . LEU A 1 106 ? 12.404 0.527 -4.958 1.00 94.62 106 LEU A C 1
ATOM 847 O O . LEU A 1 106 ? 12.394 0.615 -6.182 1.00 94.62 106 LEU A O 1
ATOM 851 N N . SER A 1 107 ? 12.820 -0.567 -4.319 1.00 93.44 107 SER A N 1
ATOM 852 C CA . SER A 1 107 ? 13.337 -1.757 -5.006 1.00 93.44 107 SER A CA 1
ATOM 853 C C . SER A 1 107 ? 12.261 -2.453 -5.837 1.00 93.44 107 SER A C 1
ATOM 855 O O . SER A 1 107 ? 12.515 -2.848 -6.974 1.00 93.44 107 SER A O 1
ATOM 857 N N . VAL A 1 108 ? 11.041 -2.563 -5.305 1.00 94.62 108 VAL A N 1
ATOM 858 C CA . VAL A 1 108 ? 9.892 -3.118 -6.036 1.00 94.62 108 VAL A CA 1
ATOM 859 C C . VAL A 1 108 ? 9.503 -2.200 -7.196 1.00 94.62 108 VAL A C 1
ATOM 861 O O . VAL A 1 108 ? 9.305 -2.662 -8.319 1.00 94.62 108 VAL A O 1
ATOM 864 N N . LYS A 1 109 ? 9.444 -0.887 -6.953 1.00 94.81 109 LYS A N 1
ATOM 865 C CA . LYS A 1 109 ? 9.043 0.114 -7.952 1.00 94.81 109 LYS A CA 1
ATOM 866 C C . LYS A 1 109 ? 10.110 0.358 -9.028 1.00 94.81 109 LYS A C 1
ATOM 868 O O . LYS A 1 109 ? 9.768 0.856 -10.098 1.00 94.81 109 LYS A O 1
ATOM 873 N N . ALA A 1 110 ? 11.375 0.019 -8.765 1.00 93.75 110 ALA A N 1
ATOM 874 C CA . ALA A 1 110 ? 12.480 0.087 -9.725 1.00 93.75 110 ALA A CA 1
ATOM 875 C C . ALA A 1 110 ? 12.349 -0.928 -10.866 1.00 93.75 110 ALA A C 1
ATOM 877 O O . ALA A 1 110 ? 12.893 -0.703 -11.946 1.00 93.75 110 ALA A O 1
ATOM 878 N N . GLN A 1 111 ? 11.639 -2.037 -10.648 1.00 90.88 111 GLN A N 1
ATOM 879 C CA . GLN A 1 111 ? 11.433 -3.040 -11.685 1.00 90.88 111 GLN A CA 1
ATOM 880 C C . GLN A 1 111 ? 10.413 -2.527 -12.706 1.00 90.88 111 GLN A C 1
ATOM 882 O O . GLN A 1 111 ? 9.209 -2.541 -12.447 1.00 90.88 111 GLN A O 1
ATOM 887 N N . GLU A 1 112 ? 10.883 -2.103 -13.884 1.00 85.44 112 GLU A N 1
ATOM 888 C CA . GLU A 1 112 ? 10.013 -1.594 -14.960 1.00 85.44 112 GLU A CA 1
ATOM 889 C C . GLU A 1 112 ? 8.911 -2.604 -15.320 1.00 85.44 112 GLU A C 1
ATOM 891 O O . GLU A 1 112 ? 7.732 -2.251 -15.378 1.00 85.44 112 GLU A O 1
ATOM 896 N N . GLY A 1 113 ? 9.277 -3.887 -15.405 1.00 90.25 113 GLY A N 1
ATOM 897 C CA . GLY A 1 113 ? 8.359 -5.000 -15.649 1.00 90.25 113 GLY A CA 1
ATOM 898 C C . GLY A 1 113 ? 7.327 -5.267 -14.546 1.00 90.25 113 GLY A C 1
ATOM 899 O O . GLY A 1 113 ? 6.411 -6.061 -14.751 1.00 90.25 113 GLY A O 1
ATOM 900 N N . GLY A 1 114 ? 7.468 -4.631 -13.380 1.00 92.38 114 GLY A N 1
ATOM 901 C CA . GLY A 1 114 ? 6.519 -4.684 -12.266 1.00 92.38 114 GLY A CA 1
ATOM 902 C C . GLY A 1 114 ? 5.509 -3.535 -12.260 1.00 92.38 114 GLY A C 1
ATOM 903 O O . GLY A 1 114 ? 4.658 -3.490 -11.379 1.00 92.38 114 GLY A O 1
ATOM 904 N N . GLY A 1 115 ? 5.580 -2.593 -13.205 1.00 93.25 115 GLY A N 1
ATOM 905 C CA . GLY A 1 115 ? 4.616 -1.494 -13.319 1.00 93.25 115 GLY A CA 1
ATOM 906 C C . GLY A 1 115 ? 4.940 -0.241 -12.504 1.00 93.25 115 GLY A C 1
ATOM 907 O O . GLY A 1 115 ? 4.200 0.736 -12.591 1.00 93.25 115 GLY A O 1
ATOM 908 N N . GLY A 1 116 ? 6.044 -0.209 -11.748 1.00 95.06 116 GLY A N 1
ATOM 909 C CA . GLY A 1 116 ? 6.498 0.988 -11.030 1.00 95.06 116 GLY A CA 1
ATOM 910 C C . GLY A 1 116 ? 5.389 1.656 -10.206 1.00 95.06 116 GLY A C 1
ATOM 911 O O . GLY A 1 116 ? 4.666 1.001 -9.471 1.00 95.06 116 GLY A O 1
ATOM 912 N N . TYR A 1 117 ? 5.208 2.971 -10.327 1.00 96.38 117 TYR A N 1
ATOM 913 C CA . TYR A 1 117 ? 4.125 3.699 -9.640 1.00 96.38 117 TYR A CA 1
ATOM 914 C C . TYR A 1 117 ? 2.831 3.788 -10.475 1.00 96.38 117 TYR A C 1
ATOM 916 O O . TYR A 1 117 ? 2.237 4.864 -10.588 1.00 96.38 117 TYR A O 1
ATOM 924 N N . LEU A 1 118 ? 2.434 2.706 -11.147 1.00 96.94 118 LEU A N 1
ATOM 925 C CA . LEU A 1 118 ? 1.072 2.567 -11.671 1.00 96.94 118 LEU A CA 1
ATOM 926 C C . LEU A 1 118 ? 0.087 2.293 -10.527 1.00 96.94 118 LEU A C 1
ATOM 928 O O . LEU A 1 118 ? 0.484 1.937 -9.419 1.00 96.94 118 LEU A O 1
ATOM 932 N N . ASN A 1 119 ? -1.202 2.494 -10.803 1.00 97.88 119 ASN A N 1
ATOM 933 C CA . ASN A 1 119 ? -2.257 2.184 -9.846 1.00 97.88 119 ASN A CA 1
ATOM 934 C C . ASN A 1 119 ? -2.276 0.670 -9.582 1.00 97.88 119 ASN A C 1
ATOM 936 O O . ASN A 1 119 ? -2.222 -0.117 -10.529 1.00 97.88 119 ASN A O 1
ATOM 940 N N . ILE A 1 120 ? -2.371 0.273 -8.312 1.00 98.00 120 ILE A N 1
ATOM 941 C CA . ILE A 1 120 ? -2.359 -1.137 -7.904 1.00 98.00 120 ILE A CA 1
ATOM 942 C C . ILE A 1 120 ? -3.438 -1.975 -8.603 1.00 98.00 120 ILE A C 1
ATOM 944 O O . ILE A 1 120 ? -3.168 -3.115 -8.956 1.00 98.00 120 ILE A O 1
ATOM 948 N N . GLY A 1 121 ? -4.610 -1.403 -8.896 1.00 97.44 121 GLY A N 1
ATOM 949 C CA . GLY A 1 121 ? -5.670 -2.076 -9.649 1.00 97.44 121 GLY A CA 1
ATOM 950 C C . GLY A 1 121 ? -5.251 -2.436 -11.073 1.00 97.44 121 GLY A C 1
ATOM 951 O O . GLY A 1 121 ? -5.475 -3.557 -11.508 1.00 97.44 121 GLY A O 1
ATOM 952 N N . ILE A 1 122 ? -4.544 -1.532 -11.761 1.00 97.12 122 ILE A N 1
ATOM 953 C CA . ILE A 1 122 ? -4.008 -1.796 -13.108 1.00 97.12 122 ILE A CA 1
ATOM 954 C C . ILE A 1 122 ? -2.974 -2.929 -13.044 1.00 97.12 122 ILE A C 1
ATOM 956 O O . ILE A 1 122 ? -2.927 -3.789 -13.915 1.00 97.12 122 ILE A O 1
ATOM 960 N N . ILE A 1 123 ? -2.147 -2.961 -11.998 1.00 97.38 123 ILE A N 1
ATOM 961 C CA . ILE A 1 123 ? -1.149 -4.022 -11.794 1.00 97.38 123 ILE A CA 1
ATOM 962 C C . ILE A 1 123 ? -1.820 -5.374 -11.512 1.00 97.38 123 ILE A C 1
ATOM 964 O O . ILE A 1 123 ? -1.381 -6.387 -12.060 1.00 97.38 123 ILE A O 1
ATOM 968 N N . GLU A 1 124 ? -2.888 -5.397 -10.708 1.00 96.81 124 GLU A N 1
ATOM 969 C CA . GLU A 1 124 ? -3.710 -6.594 -10.478 1.00 96.81 124 GLU A CA 1
ATOM 970 C C . GLU A 1 124 ? -4.346 -7.100 -11.782 1.00 96.81 124 GLU A C 1
ATOM 972 O O . GLU A 1 124 ? -4.288 -8.299 -12.056 1.00 96.81 124 GLU A O 1
ATOM 977 N N . GLU A 1 125 ? -4.892 -6.203 -12.607 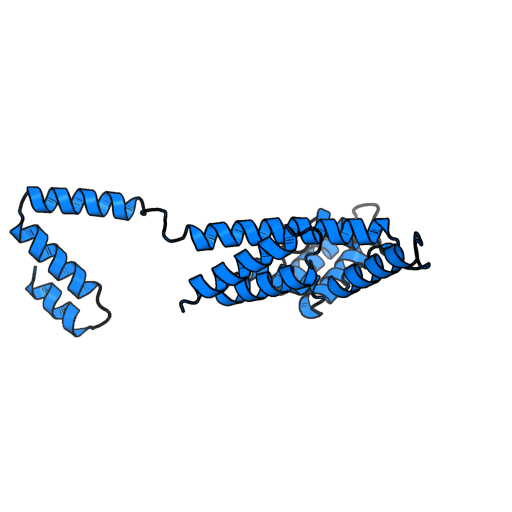1.00 96.56 125 GLU A N 1
ATOM 978 C CA . GLU A 1 125 ? -5.480 -6.529 -13.914 1.00 96.56 125 GLU A CA 1
ATOM 979 C C . GLU A 1 125 ? -4.441 -7.114 -14.877 1.00 96.56 125 GLU A C 1
ATOM 981 O O . GLU A 1 125 ? -4.639 -8.214 -15.394 1.00 96.56 125 GLU A O 1
ATOM 986 N N . MET A 1 126 ? -3.292 -6.449 -15.047 1.00 96.12 126 MET A N 1
ATOM 987 C CA . MET A 1 126 ? -2.201 -6.939 -15.902 1.00 96.12 126 MET A CA 1
ATOM 988 C C . MET A 1 126 ? -1.709 -8.320 -15.451 1.00 96.12 126 MET A C 1
ATOM 990 O O . MET A 1 126 ? -1.470 -9.210 -16.269 1.00 96.12 126 MET A O 1
ATOM 994 N N . TYR A 1 127 ? -1.586 -8.539 -14.139 1.00 96.44 127 TYR A N 1
ATOM 995 C CA . TYR A 1 127 ? -1.207 -9.845 -13.606 1.00 96.44 127 TYR A CA 1
ATOM 996 C C . TYR A 1 127 ? -2.273 -10.912 -13.887 1.00 96.44 127 TYR A C 1
ATOM 998 O O . TYR A 1 127 ? -1.940 -12.017 -14.327 1.00 96.44 127 TYR A O 1
ATOM 1006 N N . ALA A 1 128 ? -3.547 -10.594 -13.647 1.00 95.50 128 ALA A N 1
ATOM 1007 C CA . ALA A 1 128 ? -4.662 -11.503 -13.886 1.00 95.50 128 ALA A CA 1
ATOM 1008 C C . ALA A 1 128 ? -4.768 -11.892 -15.368 1.00 95.50 128 ALA A C 1
ATOM 1010 O O . ALA A 1 128 ? -4.996 -13.066 -15.678 1.00 95.50 128 ALA A O 1
ATOM 1011 N N . ASP A 1 129 ? -4.532 -10.942 -16.272 1.00 95.62 129 ASP A N 1
ATOM 1012 C CA . ASP A 1 129 ? -4.508 -11.178 -17.710 1.00 95.62 129 ASP A CA 1
ATOM 1013 C C . ASP A 1 129 ? -3.404 -12.168 -18.095 1.00 95.62 129 ASP A C 1
ATOM 1015 O O . ASP A 1 129 ? -3.716 -13.188 -18.714 1.00 95.62 129 ASP A O 1
ATOM 1019 N N . LEU A 1 130 ? -2.160 -11.960 -17.641 1.00 94.69 130 LEU A N 1
ATOM 1020 C CA . LEU A 1 130 ? -1.042 -12.887 -17.887 1.00 94.69 130 LEU A CA 1
ATOM 1021 C C . LEU A 1 130 ? -1.287 -14.288 -17.300 1.00 94.69 130 LEU A C 1
ATOM 1023 O O . LEU A 1 130 ? -0.917 -15.309 -17.888 1.00 94.69 130 LEU A O 1
ATOM 1027 N N . VAL A 1 131 ? -1.927 -14.371 -16.128 1.00 94.44 131 VAL A N 1
ATOM 1028 C CA . VAL A 1 131 ? -2.331 -15.655 -15.532 1.00 94.44 131 VAL A CA 1
ATOM 1029 C C . VAL A 1 131 ? -3.366 -16.357 -16.411 1.00 94.44 131 VAL A C 1
ATOM 1031 O O . VAL A 1 131 ? -3.224 -17.555 -16.670 1.00 94.44 131 VAL A O 1
ATOM 1034 N N . ARG A 1 132 ? -4.380 -15.629 -16.891 1.00 95.31 132 ARG A N 1
ATOM 1035 C CA . ARG A 1 132 ? -5.466 -16.161 -17.726 1.00 95.31 132 ARG A CA 1
ATOM 1036 C C . ARG A 1 132 ? -4.962 -16.638 -19.086 1.00 95.31 132 ARG A C 1
ATOM 1038 O O . ARG A 1 132 ? -5.369 -17.707 -19.538 1.00 95.31 132 ARG A O 1
ATOM 1045 N N . THR A 1 133 ? -4.066 -15.886 -19.719 1.00 94.38 133 THR A N 1
ATOM 1046 C CA . THR A 1 133 ? -3.450 -16.240 -21.010 1.00 94.38 133 THR A CA 1
ATOM 1047 C C . THR A 1 133 ? -2.343 -17.285 -20.880 1.00 94.38 133 THR A C 1
ATOM 1049 O O . THR A 1 133 ? -1.860 -17.783 -21.894 1.00 94.38 133 THR A O 1
ATOM 1052 N N . LYS A 1 134 ? -1.949 -17.649 -19.650 1.00 93.12 134 LYS A N 1
ATOM 1053 C CA . LYS A 1 134 ? -0.836 -18.565 -19.347 1.00 93.12 134 LYS A CA 1
ATOM 1054 C C . LYS A 1 134 ? 0.501 -18.096 -19.940 1.00 93.12 134 LYS A C 1
ATOM 1056 O O . LYS A 1 134 ? 1.372 -18.919 -20.220 1.00 93.12 134 LYS A O 1
ATOM 1061 N N . THR A 1 135 ? 0.683 -16.786 -20.102 1.00 90.94 135 THR A N 1
ATOM 1062 C CA . THR A 1 135 ? 1.927 -16.184 -20.596 1.00 90.94 135 THR A CA 1
ATOM 1063 C C . THR A 1 135 ? 2.781 -15.672 -19.436 1.00 90.94 135 THR A C 1
ATOM 1065 O O . THR A 1 135 ? 2.285 -15.249 -18.392 1.00 90.94 135 THR A O 1
ATOM 1068 N N . GLY A 1 136 ? 4.106 -15.754 -19.583 1.00 89.12 136 GLY A N 1
ATOM 1069 C CA . GLY A 1 136 ? 5.042 -15.265 -18.562 1.00 89.12 136 GLY A CA 1
ATOM 1070 C C . GLY A 1 136 ? 5.217 -13.741 -18.568 1.00 89.12 136 GLY A C 1
ATOM 1071 O O . GLY A 1 136 ? 5.565 -13.163 -17.538 1.00 89.12 136 GLY A O 1
ATOM 1072 N N . ASN A 1 137 ? 4.994 -13.104 -19.717 1.00 92.06 137 ASN A N 1
ATOM 1073 C CA . ASN A 1 137 ? 5.087 -11.662 -19.948 1.00 92.06 137 ASN A CA 1
ATOM 1074 C C . ASN A 1 137 ? 4.304 -11.277 -21.221 1.00 92.06 137 ASN A C 1
ATOM 1076 O O . ASN A 1 137 ? 3.877 -12.164 -21.967 1.00 92.06 137 ASN A O 1
ATOM 1080 N N . ASP A 1 138 ? 4.136 -9.977 -21.458 1.00 88.56 138 ASP A N 1
ATOM 1081 C CA . ASP A 1 138 ? 3.547 -9.382 -22.673 1.00 88.56 138 ASP A CA 1
ATOM 1082 C C . ASP A 1 138 ? 4.557 -8.519 -23.468 1.00 88.56 138 ASP A C 1
ATOM 1084 O O . ASP A 1 138 ? 4.177 -7.681 -24.285 1.00 88.56 138 ASP A O 1
ATOM 1088 N N . GLY A 1 139 ? 5.859 -8.698 -23.216 1.00 88.06 139 GLY A N 1
ATOM 1089 C CA . GLY A 1 139 ? 6.937 -7.868 -23.763 1.00 88.06 139 GLY A CA 1
ATOM 1090 C C . GLY A 1 139 ? 7.225 -6.582 -22.979 1.00 88.06 139 GLY A C 1
ATOM 1091 O O . GLY A 1 139 ? 8.314 -6.031 -23.127 1.00 88.06 139 GLY A O 1
ATOM 1092 N N . THR A 1 140 ? 6.315 -6.137 -22.106 1.00 91.19 140 THR A N 1
ATOM 1093 C CA . THR A 1 140 ? 6.512 -4.968 -21.229 1.00 91.19 140 THR A CA 1
ATOM 1094 C C . THR A 1 140 ? 6.514 -5.371 -19.756 1.00 91.19 140 THR A C 1
ATOM 1096 O O . THR A 1 140 ? 7.453 -5.063 -19.021 1.00 91.19 140 THR A O 1
ATOM 1099 N N . TYR A 1 141 ? 5.490 -6.098 -19.322 1.00 94.75 141 TYR A N 1
ATOM 1100 C CA . TYR A 1 141 ? 5.272 -6.509 -17.945 1.00 94.75 141 TYR A CA 1
ATOM 1101 C C . TYR A 1 141 ? 5.522 -7.998 -17.759 1.00 94.75 141 TYR A C 1
ATOM 1103 O O . TYR A 1 141 ? 5.196 -8.831 -18.604 1.00 94.75 141 TYR A O 1
ATOM 1111 N N . TYR A 1 142 ? 6.096 -8.342 -16.609 1.00 95.00 142 TYR A N 1
ATOM 1112 C CA . TYR A 1 142 ? 6.512 -9.700 -16.290 1.00 95.00 142 TYR A CA 1
ATOM 1113 C C . TYR A 1 142 ? 5.700 -10.218 -15.116 1.00 95.00 142 TYR A C 1
ATOM 1115 O O . TYR A 1 142 ? 5.661 -9.599 -14.052 1.00 95.00 142 TYR A O 1
ATOM 1123 N N . LYS A 1 143 ? 5.114 -11.406 -15.274 1.00 94.44 143 LYS A N 1
ATOM 1124 C CA . LYS A 1 143 ? 4.244 -12.033 -14.273 1.00 94.44 143 LYS A CA 1
ATOM 1125 C C . LYS A 1 143 ? 4.883 -12.084 -12.881 1.00 94.44 143 LYS A C 1
ATOM 1127 O O . LYS A 1 143 ? 4.220 -11.780 -11.895 1.00 94.44 143 LYS A O 1
ATOM 1132 N N . ASN A 1 144 ? 6.168 -12.433 -12.796 1.00 95.25 144 ASN A N 1
ATOM 1133 C CA . ASN A 1 144 ? 6.886 -12.519 -11.521 1.00 95.25 144 ASN A CA 1
ATOM 1134 C C . ASN A 1 144 ? 7.088 -11.145 -10.868 1.00 95.25 144 ASN A C 1
ATOM 1136 O O . ASN A 1 144 ? 6.901 -11.023 -9.661 1.00 95.25 144 ASN A O 1
ATOM 1140 N N . SER A 1 145 ? 7.422 -10.117 -11.654 1.00 96.19 145 SER A N 1
ATOM 1141 C CA . SER A 1 145 ? 7.602 -8.748 -11.157 1.00 96.19 145 SER A CA 1
ATOM 1142 C C . SER A 1 145 ? 6.279 -8.120 -10.724 1.00 96.19 145 SER A C 1
ATOM 1144 O O . SER A 1 145 ? 6.214 -7.517 -9.656 1.00 96.19 145 SER A O 1
ATOM 1146 N N . LEU A 1 146 ? 5.203 -8.321 -11.492 1.00 97.00 146 LEU A N 1
ATOM 1147 C CA . LEU A 1 146 ? 3.855 -7.896 -11.103 1.00 97.00 146 LEU A CA 1
ATOM 1148 C C . LEU A 1 146 ? 3.406 -8.597 -9.814 1.00 97.00 146 LEU A C 1
ATOM 1150 O O . LEU A 1 146 ? 2.930 -7.943 -8.892 1.00 97.00 146 LEU A O 1
ATOM 1154 N N . ASN A 1 147 ? 3.618 -9.912 -9.703 1.00 96.38 147 ASN A N 1
ATOM 1155 C CA . ASN A 1 147 ? 3.287 -10.660 -8.490 1.00 96.38 147 ASN A CA 1
ATOM 1156 C C . ASN A 1 147 ? 4.099 -10.177 -7.278 1.00 96.38 147 ASN A C 1
ATOM 1158 O O . ASN A 1 147 ? 3.546 -10.002 -6.196 1.00 96.38 147 ASN A O 1
ATOM 1162 N N . ALA A 1 148 ? 5.404 -9.938 -7.440 1.00 96.81 148 ALA A N 1
ATOM 1163 C CA . ALA A 1 148 ? 6.249 -9.394 -6.376 1.00 96.81 148 ALA A CA 1
ATOM 1164 C C . ALA A 1 148 ? 5.738 -8.027 -5.898 1.00 96.81 148 ALA A C 1
ATOM 1166 O O . ALA A 1 148 ? 5.671 -7.777 -4.695 1.00 96.81 148 ALA A O 1
ATOM 1167 N N . HIS A 1 149 ? 5.301 -7.183 -6.831 1.00 97.62 149 HIS A N 1
ATOM 1168 C CA . HIS A 1 149 ? 4.708 -5.892 -6.526 1.00 97.62 149 HIS A CA 1
ATOM 1169 C C . HIS A 1 149 ? 3.376 -6.022 -5.777 1.00 97.62 149 HIS A C 1
ATOM 1171 O O . HIS A 1 149 ? 3.219 -5.429 -4.709 1.00 97.62 149 HIS A O 1
ATOM 1177 N N . ILE A 1 150 ? 2.445 -6.843 -6.266 1.00 97.31 150 ILE A N 1
ATOM 1178 C CA . ILE A 1 150 ? 1.164 -7.089 -5.585 1.00 97.31 150 ILE A CA 1
ATOM 1179 C C . ILE A 1 150 ? 1.409 -7.607 -4.165 1.00 97.31 150 ILE A C 1
ATOM 1181 O O . ILE A 1 150 ? 0.823 -7.094 -3.215 1.00 97.31 150 ILE A O 1
ATOM 1185 N N . ASN A 1 151 ? 2.326 -8.562 -3.991 1.00 96.62 151 ASN A N 1
ATOM 1186 C CA . ASN A 1 151 ? 2.652 -9.120 -2.678 1.00 96.62 151 ASN A CA 1
ATOM 1187 C C . ASN A 1 151 ? 3.255 -8.081 -1.731 1.00 96.62 151 ASN A C 1
ATOM 1189 O O . ASN A 1 151 ? 2.901 -8.058 -0.553 1.00 96.62 151 ASN A O 1
ATOM 1193 N N . TYR A 1 152 ? 4.123 -7.204 -2.236 1.00 97.06 152 TYR A N 1
ATOM 1194 C CA . TYR A 1 152 ? 4.648 -6.086 -1.462 1.00 97.06 152 TYR A CA 1
ATOM 1195 C C . TYR A 1 152 ? 3.524 -5.151 -0.991 1.00 97.06 152 TYR A C 1
ATOM 1197 O O . TYR A 1 152 ? 3.382 -4.914 0.212 1.00 97.06 152 TYR A O 1
ATOM 1205 N N . ALA A 1 153 ? 2.685 -4.675 -1.917 1.00 97.56 153 ALA A N 1
ATOM 1206 C CA . ALA A 1 153 ? 1.587 -3.764 -1.603 1.00 97.56 153 ALA A CA 1
ATOM 1207 C C . ALA A 1 153 ? 0.599 -4.405 -0.618 1.00 97.56 153 ALA A C 1
ATOM 1209 O O . ALA A 1 153 ? 0.192 -3.771 0.352 1.00 97.56 153 ALA A O 1
ATOM 1210 N N . LYS A 1 154 ? 0.278 -5.687 -0.812 1.00 97.56 154 LYS A N 1
ATOM 1211 C CA . LYS A 1 154 ? -0.595 -6.474 0.061 1.00 97.56 154 LYS A CA 1
ATOM 1212 C C . LYS A 1 154 ? -0.024 -6.619 1.472 1.00 97.56 154 LYS A C 1
ATOM 1214 O O . LYS A 1 154 ? -0.725 -6.342 2.444 1.00 97.56 154 LYS A O 1
ATOM 1219 N N . LYS A 1 155 ? 1.253 -7.001 1.594 1.00 97.25 155 LYS A N 1
ATOM 1220 C CA . LYS A 1 155 ? 1.965 -7.118 2.878 1.00 97.25 155 LYS A CA 1
ATOM 1221 C C . LYS A 1 155 ? 1.979 -5.781 3.618 1.00 97.25 155 LYS A C 1
ATOM 1223 O O . LYS A 1 155 ? 1.631 -5.733 4.795 1.00 97.25 155 LYS A O 1
ATOM 1228 N N . LYS A 1 156 ? 2.347 -4.693 2.933 1.00 97.50 156 LYS A N 1
ATOM 1229 C CA . LYS A 1 156 ? 2.442 -3.371 3.561 1.00 97.50 156 LYS A CA 1
ATOM 1230 C C . LYS A 1 156 ? 1.070 -2.809 3.935 1.00 97.50 156 LYS A C 1
ATOM 1232 O O . LYS A 1 156 ? 0.914 -2.280 5.031 1.00 97.50 156 LYS A O 1
ATOM 1237 N N . ALA A 1 157 ? 0.057 -2.992 3.087 1.00 97.88 157 ALA A N 1
ATOM 1238 C CA . ALA A 1 157 ? -1.320 -2.626 3.406 1.00 97.88 157 ALA A CA 1
ATOM 1239 C C . ALA A 1 157 ? -1.834 -3.382 4.640 1.00 97.88 157 ALA A C 1
ATOM 1241 O O . ALA A 1 157 ? -2.485 -2.778 5.489 1.00 97.88 157 ALA A O 1
ATOM 1242 N N . HIS A 1 158 ? -1.507 -4.673 4.774 1.00 98.19 158 HIS A N 1
ATOM 1243 C CA . HIS A 1 158 ? -1.887 -5.473 5.943 1.00 98.19 158 HIS A CA 1
ATOM 1244 C C . HIS A 1 158 ? -1.214 -4.970 7.220 1.00 98.19 158 HIS A C 1
ATOM 1246 O O . HIS A 1 158 ? -1.890 -4.792 8.232 1.00 98.19 158 HIS A O 1
ATOM 1252 N N . GLU A 1 159 ? 0.081 -4.647 7.161 1.00 97.44 159 GLU A N 1
ATOM 1253 C CA . GLU A 1 159 ? 0.820 -4.048 8.278 1.00 97.44 159 GLU A CA 1
ATOM 1254 C C . GLU A 1 159 ? 0.163 -2.735 8.744 1.00 97.44 159 GLU A C 1
ATOM 1256 O O . GLU A 1 159 ? -0.159 -2.582 9.925 1.00 97.44 159 GLU A O 1
ATOM 1261 N N . LEU A 1 160 ? -0.092 -1.808 7.815 1.00 97.25 160 LEU A N 1
ATOM 1262 C CA . LEU A 1 160 ? -0.688 -0.503 8.117 1.00 97.25 160 LEU A CA 1
ATOM 1263 C C . LEU A 1 160 ? -2.130 -0.629 8.627 1.00 97.25 160 LEU A C 1
ATOM 1265 O O . LEU A 1 160 ? -2.503 0.048 9.587 1.00 97.25 160 LEU A O 1
ATOM 1269 N N . ALA A 1 161 ? -2.933 -1.508 8.021 1.00 97.56 161 ALA A N 1
ATOM 1270 C CA . ALA A 1 161 ? -4.296 -1.784 8.462 1.00 97.56 161 ALA A CA 1
ATOM 1271 C C . ALA A 1 161 ? -4.316 -2.424 9.858 1.00 97.56 161 ALA A C 1
ATOM 1273 O O . ALA A 1 161 ? -5.117 -2.023 10.695 1.00 97.56 161 ALA A O 1
ATOM 1274 N N . SER A 1 162 ? -3.403 -3.349 10.157 1.00 96.81 162 SER A N 1
ATOM 1275 C CA . SER A 1 162 ? -3.303 -4.004 11.469 1.00 96.81 162 SER A CA 1
ATOM 1276 C C . SER A 1 162 ? -2.883 -3.035 12.575 1.00 96.81 162 SER A C 1
ATOM 1278 O O . SER A 1 162 ? -3.450 -3.052 13.675 1.00 96.81 162 SER A O 1
ATOM 1280 N N . GLN A 1 163 ? -1.923 -2.151 12.283 1.00 94.94 163 GLN A N 1
ATOM 1281 C CA . GLN A 1 163 ? -1.540 -1.062 13.185 1.00 94.94 163 GLN A CA 1
ATOM 1282 C C . GLN A 1 163 ? -2.745 -0.166 13.479 1.00 94.94 163 GLN A C 1
ATOM 1284 O O . GLN A 1 163 ? -3.049 0.105 14.642 1.00 94.94 163 GLN A O 1
ATOM 1289 N N . LEU A 1 164 ? -3.474 0.231 12.434 1.00 94.56 164 LEU A N 1
ATOM 1290 C CA . LEU A 1 164 ? -4.622 1.116 12.566 1.00 94.56 164 LEU A CA 1
ATOM 1291 C C . LEU A 1 164 ? -5.798 0.466 13.293 1.00 94.56 164 LEU A C 1
ATOM 1293 O O . LEU A 1 164 ? -6.428 1.086 14.148 1.00 94.56 164 LEU A O 1
ATOM 1297 N N . TYR A 1 165 ? -6.057 -0.806 13.011 1.00 94.88 165 TYR A N 1
ATOM 1298 C CA . TYR A 1 165 ? -7.056 -1.601 13.710 1.00 94.88 165 TYR A CA 1
ATOM 1299 C C . TYR A 1 165 ? -6.759 -1.648 15.206 1.00 94.88 165 TYR A C 1
ATOM 1301 O O . TYR A 1 165 ? -7.642 -1.385 16.019 1.00 94.88 165 TYR A O 1
ATOM 1309 N N . SER A 1 166 ? -5.506 -1.932 15.571 1.00 90.75 166 SER A N 1
ATOM 1310 C CA . SER A 1 166 ? -5.074 -1.999 16.968 1.00 90.75 166 SER A CA 1
ATOM 1311 C C . SER A 1 166 ? -5.236 -0.646 17.659 1.00 90.75 166 SER A C 1
ATOM 1313 O O . SER A 1 166 ? -5.841 -0.564 18.727 1.00 90.75 166 SER A O 1
ATOM 1315 N N . GLN A 1 167 ? -4.792 0.436 17.019 1.00 89.12 167 GLN A N 1
ATOM 1316 C CA . GLN A 1 167 ? -4.975 1.792 17.540 1.00 89.12 167 GLN A CA 1
ATOM 1317 C C . GLN A 1 167 ? -6.457 2.121 17.765 1.00 89.12 167 GLN A C 1
ATOM 1319 O O . GLN A 1 167 ? -6.828 2.627 18.822 1.00 89.12 167 GLN A O 1
ATOM 1324 N N . LEU A 1 168 ? -7.336 1.801 16.815 1.00 89.75 168 LEU A N 1
ATOM 1325 C CA . LEU A 1 168 ? -8.763 2.108 16.928 1.00 89.75 168 LEU A CA 1
ATOM 1326 C C . LEU A 1 168 ? -9.487 1.209 17.929 1.00 89.75 168 LEU A C 1
ATOM 1328 O O . LEU A 1 168 ? -10.325 1.693 18.689 1.00 89.75 168 LEU A O 1
ATOM 1332 N N . LYS A 1 169 ? -9.174 -0.084 17.964 1.00 86.69 169 LYS A N 1
ATOM 1333 C CA . LYS A 1 169 ? -9.816 -1.034 18.874 1.00 86.69 169 LYS A CA 1
ATOM 1334 C C . LYS A 1 169 ? -9.420 -0.783 20.325 1.00 86.69 169 LYS A C 1
ATOM 1336 O O . LYS A 1 169 ? -10.283 -0.860 21.192 1.00 86.69 169 LYS A O 1
ATOM 1341 N N . PHE A 1 170 ? -8.157 -0.427 20.570 1.00 77.88 170 PHE A N 1
ATOM 1342 C CA . PHE A 1 170 ? -7.598 -0.323 21.918 1.00 77.88 170 PHE A CA 1
ATOM 1343 C C . PHE A 1 170 ? -7.419 1.107 22.442 1.00 77.88 170 PHE A C 1
ATOM 1345 O O . PHE A 1 170 ? -7.141 1.260 23.630 1.00 77.88 170 PHE A O 1
ATOM 1352 N N . SER A 1 171 ? -7.675 2.163 21.651 1.00 66.75 171 SER A N 1
ATOM 1353 C CA . SER A 1 171 ? -7.626 3.567 22.130 1.00 66.75 171 SER A CA 1
ATOM 1354 C C . SER A 1 171 ? -8.680 3.940 23.186 1.00 66.75 171 SER A C 1
ATOM 1356 O O . SER A 1 171 ? -8.877 5.113 23.472 1.00 66.75 171 SER A O 1
ATOM 1358 N N . GLY A 1 172 ? -9.389 2.962 23.751 1.00 55.16 172 GLY A N 1
ATOM 1359 C CA . GLY A 1 172 ? -10.206 3.120 24.958 1.00 55.16 172 GLY A CA 1
ATOM 1360 C C . GLY A 1 172 ? -10.198 1.889 25.873 1.00 55.16 172 GLY A C 1
ATOM 1361 O O . GLY A 1 172 ? -11.084 1.761 26.704 1.00 55.16 172 GLY A O 1
ATOM 1362 N N . THR A 1 173 ? -9.268 0.946 25.678 1.00 52.84 173 THR A N 1
ATOM 1363 C CA . THR A 1 173 ? -9.194 -0.313 26.454 1.00 52.84 173 THR A CA 1
ATOM 1364 C C . THR A 1 173 ? -8.041 -0.311 27.452 1.00 52.84 173 THR A C 1
ATOM 1366 O O . THR A 1 173 ? -8.040 -1.094 28.397 1.00 52.84 173 THR A O 1
ATOM 1369 N N . VAL A 1 174 ? -7.070 0.587 27.284 1.00 50.81 174 VAL A N 1
ATOM 1370 C CA . VAL A 1 174 ? -6.125 0.888 28.355 1.00 50.81 174 VAL A CA 1
ATOM 1371 C C . VAL A 1 174 ? -6.874 1.794 29.321 1.00 50.81 174 VAL A C 1
ATOM 1373 O O . VAL A 1 174 ? -7.006 2.984 29.049 1.00 50.81 174 VAL A O 1
ATOM 1376 N N . ILE A 1 175 ? -7.388 1.230 30.418 1.00 51.94 175 ILE A N 1
ATOM 1377 C CA . ILE A 1 175 ? -7.664 2.024 31.617 1.00 51.94 175 ILE A CA 1
ATOM 1378 C C . ILE A 1 175 ? -6.359 2.770 31.865 1.00 51.94 175 ILE A C 1
ATOM 1380 O O . ILE A 1 175 ? -5.326 2.146 32.129 1.00 51.94 175 ILE A O 1
ATOM 1384 N N . ASN A 1 176 ? -6.366 4.079 31.624 1.00 57.94 176 ASN A N 1
ATOM 1385 C CA . ASN A 1 176 ? -5.167 4.892 31.741 1.00 57.94 176 ASN A CA 1
ATOM 1386 C C . ASN A 1 176 ? -4.625 4.654 33.159 1.00 57.94 176 ASN A C 1
ATOM 1388 O O . ASN A 1 176 ? -5.417 4.582 34.096 1.00 57.94 176 ASN A O 1
ATOM 1392 N N . CYS A 1 177 ? -3.315 4.509 33.366 1.00 56.50 177 CYS A N 1
ATOM 1393 C CA . CYS A 1 177 ? -2.770 4.399 34.727 1.00 56.50 177 CYS A CA 1
ATOM 1394 C C . CYS A 1 177 ? -3.311 5.523 35.632 1.00 56.50 177 CYS A C 1
ATOM 1396 O O . CYS A 1 177 ? -3.493 5.327 36.829 1.00 56.50 177 CYS A O 1
ATOM 1398 N N . PHE A 1 178 ? -3.650 6.668 35.027 1.00 59.06 178 PHE A N 1
ATOM 1399 C CA . PHE A 1 178 ? -4.387 7.756 35.649 1.00 59.06 178 PHE A CA 1
ATOM 1400 C C . PHE A 1 178 ? -5.821 7.409 36.083 1.00 59.06 178 PHE A C 1
ATOM 1402 O O . PHE A 1 178 ? -6.206 7.795 37.173 1.00 59.06 178 PHE A O 1
ATOM 1409 N N . GLU A 1 179 ? -6.613 6.682 35.293 1.00 64.38 179 GLU A N 1
ATOM 1410 C CA . GLU A 1 179 ? -7.946 6.206 35.697 1.00 64.38 179 GLU A CA 1
ATOM 1411 C C . GLU A 1 179 ? -7.865 5.152 36.808 1.00 64.38 179 GLU A C 1
ATOM 1413 O O . GLU A 1 179 ? -8.671 5.190 37.731 1.00 64.38 179 GLU A O 1
ATOM 1418 N N . ILE A 1 180 ? -6.865 4.260 36.779 1.00 70.56 180 ILE A N 1
ATOM 1419 C CA . ILE A 1 180 ? -6.618 3.312 37.884 1.00 70.56 180 ILE A CA 1
ATOM 1420 C C . ILE A 1 180 ? -6.274 4.077 39.166 1.00 70.56 180 ILE A C 1
ATOM 1422 O O . ILE A 1 180 ? -6.859 3.819 40.216 1.00 70.56 180 ILE A O 1
ATOM 1426 N N . LEU A 1 181 ? -5.338 5.029 39.079 1.00 68.25 181 LEU A N 1
ATOM 1427 C CA . LEU A 1 181 ? -4.948 5.877 40.206 1.00 68.25 181 LEU A CA 1
ATOM 1428 C C . LEU A 1 181 ? -6.116 6.725 40.701 1.00 68.25 181 LEU A C 1
ATOM 1430 O O . LEU A 1 181 ? -6.328 6.799 41.904 1.00 68.25 181 LEU A O 1
ATOM 1434 N N . LYS A 1 182 ? -6.885 7.322 39.791 1.00 76.50 182 LYS A N 1
ATOM 1435 C CA . LYS A 1 182 ? -8.067 8.117 40.110 1.00 76.50 182 LYS A CA 1
ATOM 1436 C C . LYS A 1 182 ? -9.080 7.276 40.874 1.00 76.50 182 LYS A C 1
ATOM 1438 O O . LYS A 1 182 ? -9.434 7.657 41.976 1.00 76.50 182 LYS A O 1
ATOM 1443 N N . ASN A 1 183 ? -9.467 6.114 40.351 1.00 78.25 183 ASN A N 1
ATOM 1444 C CA . ASN A 1 183 ? -10.439 5.246 41.016 1.00 78.25 183 ASN A CA 1
ATOM 1445 C C . ASN A 1 183 ? -9.934 4.791 42.396 1.00 78.25 183 ASN A C 1
ATOM 1447 O O . ASN A 1 183 ? -10.676 4.836 43.368 1.00 78.25 183 ASN A O 1
ATOM 1451 N N . ALA A 1 184 ? -8.650 4.433 42.516 1.00 80.88 184 ALA A N 1
ATOM 1452 C CA . ALA A 1 184 ? -8.061 4.039 43.797 1.00 80.88 184 ALA A CA 1
ATOM 1453 C C . ALA A 1 184 ? -7.987 5.195 44.815 1.00 80.88 184 ALA A C 1
ATOM 1455 O O . ALA A 1 184 ? -8.107 4.972 46.022 1.00 80.88 184 ALA A O 1
ATOM 1456 N N . VAL A 1 185 ? -7.758 6.426 44.349 1.00 78.62 185 VAL A N 1
ATOM 1457 C CA . VAL A 1 185 ? -7.760 7.636 45.182 1.00 78.62 185 VAL A CA 1
ATOM 1458 C C . VAL A 1 185 ? -9.186 8.016 45.573 1.00 78.62 185 VAL A C 1
ATOM 1460 O O . VAL A 1 185 ? -9.412 8.279 46.751 1.00 78.62 185 VAL A O 1
ATOM 1463 N N . ASP A 1 186 ? -10.137 7.977 44.641 1.00 75.62 186 ASP A N 1
ATOM 1464 C CA . ASP A 1 186 ? -11.559 8.256 44.870 1.00 75.62 186 ASP A CA 1
ATOM 1465 C C . ASP A 1 186 ? -12.138 7.281 45.909 1.00 75.62 186 ASP A C 1
ATOM 1467 O O . ASP A 1 186 ? -12.736 7.713 46.897 1.00 75.62 186 ASP A O 1
ATOM 1471 N N . ASP A 1 187 ? -11.852 5.980 45.782 1.00 80.62 187 ASP A N 1
ATOM 1472 C CA . ASP A 1 187 ? -12.250 4.962 46.762 1.00 80.62 187 ASP A CA 1
ATOM 1473 C C . ASP A 1 187 ? -11.636 5.231 48.144 1.00 80.62 187 ASP A C 1
ATOM 1475 O O . ASP A 1 187 ? -12.281 5.066 49.183 1.00 80.62 187 ASP A O 1
ATOM 1479 N N . ARG A 1 188 ? -10.372 5.666 48.199 1.00 80.50 188 ARG A N 1
ATOM 1480 C CA . ARG A 1 188 ? -9.699 5.964 49.469 1.00 80.50 188 ARG A CA 1
ATOM 1481 C C . ARG A 1 188 ? -10.212 7.256 50.106 1.00 80.50 188 ARG A C 1
ATOM 1483 O O . ARG A 1 188 ? -10.316 7.310 51.329 1.00 80.50 188 ARG A O 1
ATOM 1490 N N . LEU A 1 189 ? -10.558 8.262 49.305 1.00 77.94 189 LEU A N 1
ATOM 1491 C CA . LEU A 1 189 ? -11.174 9.512 49.756 1.00 77.94 189 LEU A CA 1
ATOM 1492 C C . LEU A 1 189 ? -12.580 9.267 50.311 1.00 77.94 189 LEU A C 1
ATOM 1494 O O . LEU A 1 189 ? -12.876 9.742 51.407 1.00 77.94 189 LEU A O 1
ATOM 1498 N N . LEU A 1 190 ? -13.398 8.463 49.624 1.00 79.69 190 LEU A N 1
ATOM 1499 C CA . LEU A 1 190 ? -14.719 8.039 50.104 1.00 79.69 190 LEU A CA 1
ATOM 1500 C C . LEU A 1 190 ? -14.628 7.303 51.445 1.00 79.69 190 LEU A C 1
ATOM 1502 O O . LEU A 1 190 ? -15.420 7.567 52.346 1.00 79.69 190 LEU A O 1
ATOM 1506 N N . ASN A 1 191 ? -13.633 6.428 51.607 1.00 79.88 191 ASN A N 1
ATOM 1507 C CA . ASN A 1 191 ? -13.409 5.706 52.862 1.00 79.88 191 ASN A CA 1
ATOM 1508 C C . ASN A 1 191 ? -12.922 6.606 54.014 1.00 79.88 191 ASN A C 1
ATOM 1510 O O . ASN A 1 191 ? -13.159 6.285 55.176 1.00 79.88 191 ASN A O 1
ATOM 1514 N N . LEU A 1 192 ? -12.220 7.704 53.716 1.00 84.31 192 LEU A N 1
ATOM 1515 C CA . LEU A 1 192 ? -11.693 8.628 54.726 1.00 84.31 192 LEU A CA 1
ATOM 1516 C C . LEU A 1 192 ? -12.740 9.649 55.180 1.00 84.31 192 LEU A C 1
ATOM 1518 O O . LEU A 1 192 ? -12.894 9.878 56.379 1.00 84.31 192 LEU A O 1
ATOM 1522 N N . ASN A 1 193 ? -13.432 10.285 54.233 1.00 83.12 193 ASN A N 1
ATOM 1523 C CA . ASN A 1 193 ? -14.505 11.229 54.521 1.00 83.12 193 ASN A CA 1
ATOM 1524 C C . ASN A 1 193 ? -15.486 11.301 53.334 1.00 83.12 193 ASN A C 1
ATOM 1526 O O . ASN A 1 193 ? -15.229 12.032 52.371 1.00 83.12 193 ASN A O 1
ATOM 1530 N N . PRO A 1 194 ? -16.627 10.593 53.417 1.00 82.12 194 PRO A N 1
ATOM 1531 C CA . PRO A 1 194 ? -17.608 10.536 52.337 1.00 82.12 194 PRO A CA 1
ATOM 1532 C C . PRO A 1 194 ? -18.137 11.912 51.920 1.00 82.12 194 PRO A C 1
ATOM 1534 O O . PRO A 1 194 ? -18.306 12.167 50.733 1.00 82.12 194 PRO A O 1
ATOM 1537 N N . GLY A 1 195 ? -18.350 12.817 52.884 1.00 80.06 195 GLY A N 1
ATOM 1538 C CA . GLY A 1 195 ? -18.918 14.140 52.615 1.00 80.06 195 GLY A CA 1
ATOM 1539 C C . GLY A 1 195 ? -17.969 15.048 51.832 1.00 80.06 195 GLY A C 1
ATOM 1540 O O . GLY A 1 195 ? -18.389 15.713 50.889 1.00 80.06 195 GLY A O 1
ATOM 1541 N N . ILE A 1 196 ? -16.675 15.028 52.169 1.00 77.88 196 ILE A N 1
ATOM 1542 C CA . ILE A 1 196 ? -15.657 15.801 51.436 1.00 77.88 196 ILE A CA 1
ATOM 1543 C C . ILE A 1 196 ? -15.425 15.195 50.048 1.00 77.88 196 ILE A C 1
ATOM 1545 O O . ILE A 1 196 ? -15.272 15.930 49.076 1.00 77.88 196 ILE A O 1
ATOM 1549 N N . ALA A 1 197 ? -15.424 13.864 49.935 1.00 77.81 197 ALA A N 1
ATOM 1550 C CA . ALA A 1 197 ? -15.280 13.186 48.650 1.00 77.81 197 ALA A CA 1
ATOM 1551 C C . ALA A 1 197 ? -16.433 13.532 47.690 1.00 77.81 197 ALA A C 1
ATOM 1553 O O . ALA A 1 197 ? -16.190 13.841 46.524 1.00 77.81 197 ALA A O 1
ATOM 1554 N N . GLU A 1 198 ? -17.672 13.561 48.186 1.00 80.06 198 GLU A N 1
ATOM 1555 C CA . GLU A 1 198 ? -18.850 13.950 47.405 1.00 80.06 198 GLU A CA 1
ATOM 1556 C C . GLU A 1 198 ? -18.786 15.421 46.955 1.00 80.06 198 GLU A C 1
ATOM 1558 O O . GLU A 1 198 ? -19.001 15.711 45.776 1.00 80.06 198 GLU A O 1
ATOM 1563 N N . GLN A 1 199 ? -18.402 16.343 47.846 1.00 79.19 199 GLN A N 1
ATOM 1564 C CA . GLN A 1 199 ? -18.197 17.758 47.501 1.00 79.19 199 GLN A CA 1
ATOM 1565 C C . GLN A 1 199 ? -17.109 17.945 46.435 1.00 79.19 199 GLN A C 1
ATOM 1567 O O . GLN A 1 199 ? -17.305 18.685 45.469 1.00 79.19 199 GLN A O 1
ATOM 1572 N N . LEU A 1 200 ? -15.993 17.221 46.554 1.00 78.25 200 LEU A N 1
ATOM 1573 C CA . LEU A 1 200 ? -14.895 17.271 45.591 1.00 78.25 200 LEU A CA 1
ATOM 1574 C C . LEU A 1 200 ? -15.319 16.729 44.216 1.00 78.25 200 LEU A C 1
ATOM 1576 O O . LEU A 1 200 ? -14.991 17.319 43.186 1.00 78.25 200 LEU A O 1
ATOM 1580 N N . MET A 1 201 ? -16.078 15.628 44.188 1.00 78.12 201 MET A N 1
ATOM 1581 C CA . MET A 1 201 ? -16.616 15.053 42.952 1.00 78.12 201 MET A CA 1
ATOM 1582 C C . MET A 1 201 ? -17.591 16.008 42.256 1.00 78.12 201 MET A C 1
ATOM 1584 O O . MET A 1 201 ? -17.537 16.152 41.032 1.00 78.12 201 MET A O 1
ATOM 1588 N N . LEU A 1 202 ? -18.464 16.673 43.018 1.00 79.00 202 LEU A N 1
ATOM 1589 C CA . LEU A 1 202 ? -19.409 17.661 42.495 1.00 79.00 202 LEU A CA 1
ATOM 1590 C C . LEU A 1 202 ? -18.682 18.894 41.947 1.00 79.00 202 LEU A C 1
ATOM 1592 O O . LEU A 1 202 ? -18.941 19.290 40.811 1.00 79.00 202 LEU A O 1
ATOM 1596 N N . ALA A 1 203 ? -17.715 19.440 42.687 1.00 78.25 203 ALA A N 1
ATOM 1597 C CA . ALA A 1 203 ? -16.901 20.561 42.226 1.00 78.25 203 ALA A CA 1
ATOM 1598 C C . ALA A 1 203 ? -16.109 20.210 40.952 1.00 78.25 203 ALA A C 1
ATOM 1600 O O . ALA A 1 203 ? -16.103 20.978 39.989 1.00 78.25 203 ALA A O 1
ATOM 1601 N N . PHE A 1 204 ? -15.495 19.023 40.894 1.00 76.88 204 PHE A N 1
ATOM 1602 C CA . PHE A 1 204 ? -14.750 18.565 39.717 1.00 76.88 204 PHE A CA 1
ATOM 1603 C C . PHE A 1 204 ? -15.652 18.385 38.490 1.00 76.88 204 PHE A C 1
ATOM 1605 O O . PHE A 1 204 ? -15.283 18.783 37.381 1.00 76.88 204 PHE A O 1
ATOM 1612 N N . ARG A 1 205 ? -16.847 17.813 38.679 1.00 75.56 205 ARG A N 1
ATOM 1613 C CA . ARG A 1 205 ? -17.843 17.642 37.615 1.00 75.56 205 ARG A CA 1
ATOM 1614 C C . ARG A 1 205 ? -18.292 18.986 37.046 1.00 75.56 205 ARG A C 1
ATOM 1616 O O . ARG A 1 205 ? -18.384 19.115 35.830 1.00 75.56 205 ARG A O 1
ATOM 1623 N N . SER A 1 206 ? -18.520 19.964 37.914 1.00 75.50 206 SER A N 1
ATOM 1624 C CA . SER A 1 206 ? -18.962 21.301 37.532 1.00 75.50 206 SER A CA 1
ATOM 1625 C C . SER A 1 206 ? -17.869 22.101 36.804 1.00 75.50 206 SER A C 1
ATOM 1627 O O . SER A 1 206 ? -18.178 22.777 35.831 1.00 75.50 206 SER A O 1
ATOM 1629 N N . VAL A 1 207 ? -16.581 21.969 37.170 1.00 76.25 207 VAL A N 1
ATOM 1630 C CA . VAL A 1 207 ? -15.454 22.590 36.421 1.00 76.25 207 VAL A CA 1
ATOM 1631 C C . VAL A 1 207 ? -15.178 21.890 35.087 1.00 76.25 207 VAL A C 1
ATOM 1633 O O . VAL A 1 207 ? -14.755 22.528 34.129 1.00 76.25 207 VAL A O 1
ATOM 1636 N N . SER A 1 208 ? -15.418 20.581 35.006 1.00 74.50 208 SER A N 1
ATOM 1637 C CA . SER A 1 208 ? -15.181 19.796 33.785 1.00 74.50 208 SER A CA 1
ATOM 1638 C C . SER A 1 208 ? -16.297 19.939 32.739 1.00 74.50 208 SER A C 1
ATOM 1640 O O . SER A 1 208 ? -16.257 19.266 31.711 1.00 74.50 208 SER A O 1
ATOM 1642 N N . SER A 1 209 ? -17.313 20.759 33.014 1.00 72.00 209 SER A N 1
ATOM 1643 C CA . SER A 1 209 ? -18.440 21.019 32.123 1.00 72.00 209 SER A CA 1
ATOM 1644 C C . SER A 1 209 ? -18.118 22.113 31.107 1.00 72.00 209 SER A C 1
ATOM 1646 O O . SER A 1 209 ? -17.423 23.076 31.420 1.00 72.00 209 SER A O 1
ATOM 1648 N N . ASP A 1 210 ? -18.692 22.018 29.909 1.00 73.88 210 ASP A N 1
ATOM 1649 C CA . ASP A 1 210 ? -18.540 23.025 28.848 1.00 73.88 210 ASP A CA 1
ATOM 1650 C C . ASP A 1 210 ? -19.376 24.302 29.099 1.00 73.88 210 ASP A C 1
ATOM 1652 O O . ASP A 1 210 ? -19.363 25.232 28.290 1.00 73.88 210 ASP A O 1
ATOM 1656 N N . LYS A 1 211 ? -20.134 24.355 30.204 1.00 77.69 211 LYS A N 1
ATOM 1657 C CA . LYS A 1 211 ? -20.983 25.491 30.588 1.00 77.69 211 LYS A CA 1
ATOM 1658 C C . LYS A 1 211 ? -20.314 26.336 31.664 1.00 77.69 211 LYS A C 1
ATOM 1660 O O . LYS A 1 211 ? -20.113 25.887 32.791 1.00 77.69 211 LYS A O 1
ATOM 1665 N N . VAL A 1 212 ? -20.038 27.592 31.328 1.00 73.56 212 VAL A N 1
ATOM 1666 C CA . VAL A 1 212 ? -19.318 28.545 32.189 1.00 73.56 212 VAL A CA 1
ATOM 1667 C C . VAL A 1 212 ? -20.082 28.844 33.487 1.00 73.56 212 VAL A C 1
ATOM 1669 O O . VAL A 1 212 ? -19.474 29.109 34.522 1.00 73.56 212 VAL A O 1
ATOM 1672 N N . GLU A 1 213 ? -21.412 28.749 33.479 1.00 74.69 213 GLU A N 1
ATOM 1673 C CA . GLU A 1 213 ? -22.249 28.946 34.665 1.00 74.69 213 GLU A CA 1
ATOM 1674 C C . GLU A 1 213 ? -22.013 27.861 35.725 1.00 74.69 213 GLU A C 1
ATOM 1676 O O . GLU A 1 213 ? -22.026 28.156 36.923 1.00 74.69 213 GLU A O 1
ATOM 1681 N N . GLU A 1 214 ? -21.734 26.623 35.306 1.00 69.25 214 GLU A N 1
ATOM 1682 C CA . GLU A 1 214 ? -21.463 25.507 36.219 1.00 69.25 214 GLU A CA 1
ATOM 1683 C C . GLU A 1 214 ? -20.112 25.698 36.936 1.00 69.25 214 GLU A C 1
ATOM 1685 O O . GLU A 1 214 ? -19.965 25.298 38.088 1.00 69.25 214 GLU A O 1
ATOM 1690 N N . TRP A 1 215 ? -19.169 26.448 36.354 1.00 72.94 215 TRP A N 1
ATOM 1691 C CA . TRP A 1 215 ? -17.878 26.744 36.992 1.00 72.94 215 TRP A CA 1
ATOM 1692 C C . TRP A 1 215 ? -18.025 27.623 38.240 1.00 72.94 215 TRP A C 1
ATOM 1694 O O . TRP A 1 215 ? -17.279 27.465 39.208 1.00 72.94 215 TRP A O 1
ATOM 1704 N N . SER A 1 216 ? -19.006 28.531 38.241 1.00 65.94 216 SER A N 1
ATOM 1705 C CA . SER A 1 216 ? -19.314 29.380 39.401 1.00 65.94 216 SER A CA 1
ATOM 1706 C C . SER A 1 216 ? -19.902 28.580 40.572 1.00 65.94 216 SER A C 1
ATOM 1708 O O . SER A 1 216 ? -19.642 28.893 41.737 1.00 65.94 216 SER A O 1
ATOM 1710 N N . GLN A 1 217 ? -20.625 27.496 40.268 1.00 67.25 217 GLN A N 1
ATOM 1711 C CA . GLN A 1 217 ? -21.150 26.568 41.269 1.00 67.25 217 GLN A CA 1
ATOM 1712 C C . GLN A 1 217 ? -20.039 25.710 41.880 1.00 67.25 217 GLN A C 1
ATOM 1714 O O . GLN A 1 217 ? -20.082 25.402 43.069 1.00 67.25 217 GLN A O 1
ATOM 1719 N N . SER A 1 218 ? -18.992 25.385 41.116 1.00 66.38 218 SER A N 1
ATOM 1720 C CA . SER A 1 218 ? -17.825 24.666 41.641 1.00 66.38 218 SER A CA 1
ATOM 1721 C C . SER A 1 218 ? -17.147 25.408 42.788 1.00 66.38 218 SER A C 1
ATOM 1723 O O . SER A 1 218 ? -16.746 24.792 43.769 1.00 66.38 218 SER A O 1
ATOM 1725 N N . LEU A 1 219 ? -17.054 26.738 42.686 1.00 61.44 219 LEU A N 1
ATOM 1726 C CA . LEU A 1 219 ? -16.380 27.581 43.676 1.00 61.44 219 LEU A CA 1
ATOM 1727 C C . LEU A 1 219 ? -17.165 27.715 44.989 1.00 61.44 219 LEU A C 1
ATOM 1729 O O . LEU A 1 219 ? -16.583 28.053 46.010 1.00 61.44 219 LEU A O 1
ATOM 1733 N N . THR A 1 220 ? -18.478 27.475 44.948 1.00 67.06 220 THR A N 1
ATOM 1734 C CA . THR A 1 220 ? -19.377 27.489 46.116 1.00 67.06 220 THR A CA 1
ATOM 1735 C C . THR A 1 220 ? -19.616 26.098 46.709 1.00 67.06 220 THR A C 1
ATOM 1737 O O . THR A 1 220 ? -20.200 25.995 47.785 1.00 67.06 220 THR A O 1
ATOM 1740 N N . THR A 1 221 ? -19.186 25.038 46.014 1.00 64.81 221 THR A N 1
ATOM 1741 C CA . THR A 1 221 ? -19.295 23.637 46.462 1.00 64.81 221 THR A CA 1
ATOM 1742 C C . THR A 1 221 ? -18.076 23.186 47.286 1.00 64.81 221 THR A C 1
ATOM 1744 O O . THR A 1 221 ? -18.192 22.232 48.056 1.00 64.81 221 THR A O 1
ATOM 1747 N N . CYS A 1 222 ? -16.934 23.868 47.128 1.00 56.03 222 CYS A N 1
ATOM 1748 C CA . CYS A 1 222 ? -15.715 23.724 47.936 1.00 56.03 222 CYS A CA 1
ATOM 1749 C C . CYS A 1 222 ? -15.765 24.589 49.202 1.00 56.03 222 CYS A C 1
ATOM 1751 O O . CYS A 1 222 ? -15.191 24.150 50.223 1.00 56.03 222 CYS A O 1
#

Radius of gyration: 25.99 Å; chains: 1; bounding box: 53×48×78 Å

Sequence (222 aa):
MTPKKIALQLVDESLKELESAKGSTLSAIQKLQRAAGIIGDDDKKIWCAIQLNDPLYTKPLKRFLKFLLKHAEPITTDFKEELKRHKKLLGEIGLSESIHYSHEELSVKAQEGGGGYLNIGIIEEMYADLVRTKTGNDGTYYKNSLNAHINYAKKKAHELASQLYSQLKFSGTVINCFEILKNAVDDRLLNLNPGIAEQLMLAFRSVSSDKVEEWSQSLTTC

Foldseek 3Di:
DDLLVQLLVLLVVLLVLLPDPNRALLSSLVSQLVSCVSVVVVLSVLQSCQLQLPVLQVVLVVVLLVLCVVPVDDDDPVSVVVNVVSVVVNVVSPHDQVRRPDPLLSVLLNPQLLVRRDHLVVLVVLLVVCVVVVHQGPVGHGNVSSVSNNVVSSVSSNVSSVVSSCCSVCVPVPCDVVNVVVVVVLVVCCVVPVQVSVLQVQLVVLCPDPDPVSNVVSVVSD

Secondary structure (DSSP, 8-state):
--HHHHHHHHHHHHHHHHHSTT--HHHHHHHHHHHHHHHT-HHHHHHHHHHTT-HHHHHHHHHHHHHHHHT-S---HHHHHHHHHHHHHHHHTT--TTTTS-HHHHHHHH-GGGTTTS-HHHHHHHHHHHHHHT-SB-SS-BHHHHHHHHHHHHHHHHHHHHHHHHHHHHTTTS--HHHHHHHHHHHHHHHH-HHHHHHHHHHHHHHTSS-HHHHHHHHHH-

pLDDT: mean 88.11, std 11.64, range [50.81, 98.5]